Protein AF-Q1AXH2-F1 (afdb_monomer)

Secondary structure (DSSP, 8-state):
--HHHHHHHHHHTHHHHHTT-S-HHHHHHHHHHHHH-HHHHHHHHHHHHHHHHHHHHH-----GGGTS-------GGGG-HHHHHHHHHHHHHHHHHHHHHT-------EEEEEEE-TT-TT-EEEEEEEEETTEEEEEEEEESPPPP-TTEEEEEEEEETTEEEEEEEE---TTS-EEEEEEE-GGGGG--EEEEEEEESSS-SSPPS-EEEEEE-EE-

Organism: Rubrobacter xylanophilus (strain DSM 9941 / JCM 11954 / NBRC 16129 / PRD-1) (NCBI:txid266117)

Nearest PDB structures (foldseek):
  6flh-assembly1_A  TM=7.591E-01  e=6.867E-05  Homo sapiens
  7ypp-assembly3_F-2  TM=7.131E-01  e=1.498E-03  Ramazzottius varieornatus
  7ypp-assembly3_E  TM=6.954E-01  e=1.416E-03  Ramazzottius varieornatus
  7ypp-assembly2_C  TM=7.432E-01  e=8.049E-03  Ramazzottius varieornatus
  2huh-assembly1_A-2  TM=3.573E-01  e=6.402E-02  Bacteroides thetaiotaomicron

Sequence (220 aa):
MTGGEAHDRARERLGPYLLGQLEPGERAEVEEHLRECPACREELRELGVAHAALRAAAALRPPETVRERLPRGRSALFGRPALAAALLAVLVVAGALYAALHRPDTAEAMTATLSPTGLAPEARGELRMEEAGGNMRVRLEVSGLPPLGRGEYYELWFVRDGHRISCGGFTVDEAGRASVVMNAPKVAYGYRRVGVTREHSPGDPGPSPERVLHGRLQES

Solvent-accessible surface area (backbone atoms only — not comparable to full-atom values): 12348 Å² total; per-residue (Å²): 132,60,74,63,66,56,49,53,56,37,56,71,42,42,61,42,52,75,72,69,69,53,55,74,68,62,44,51,54,35,55,54,48,50,76,76,33,70,67,58,46,50,52,46,50,55,52,48,52,54,52,50,52,53,50,58,72,64,53,67,76,73,61,75,73,59,76,80,60,71,70,96,60,80,78,76,76,86,76,49,71,69,61,58,51,49,52,50,50,50,50,51,51,52,51,50,49,48,50,64,76,60,47,73,75,78,44,73,39,27,34,22,65,28,43,46,29,91,82,19,72,71,20,39,33,43,34,41,34,30,68,50,97,83,24,28,40,34,40,41,38,39,35,41,39,73,84,72,60,93,52,42,38,34,35,36,32,37,34,46,97,92,44,73,44,78,39,52,72,49,72,59,48,99,74,15,34,39,79,50,80,37,60,35,61,55,75,51,77,78,31,43,32,38,39,29,22,53,42,54,59,94,59,75,94,64,85,49,90,51,50,31,34,37,34,49,54,38,81,108

InterPro domains:
  IPR018764 Anti-sigma K factor RskA, C-terminal [PF10099] (83-209)
  IPR027383 Putative zinc-finger [PF13490] (9-41)
  IPR041916 Anti-sigma factor, zinc-finger domain superfamily [G3DSA:1.10.10.1320] (7-66)
  IPR051474 Anti-sigma-K/W factor [PTHR37461] (99-217)

Mean predicted aligned error: 17.95 Å

pLDDT: mean 86.19, std 14.56, range [46.97, 98.5]

Radius of gyration: 30.03 Å; Cα contacts (8 Å, |Δi|>4): 314; chains: 1; bounding box: 70×46×74 Å

Structure (mmCIF, N/CA/C/O backbone):
data_AF-Q1AXH2-F1
#
_entry.id   AF-Q1AXH2-F1
#
loop_
_atom_site.group_PDB
_atom_site.id
_atom_site.type_symbol
_atom_site.label_atom_id
_atom_site.label_alt_id
_atom_site.label_comp_id
_atom_site.label_asym_id
_atom_site.label_entity_id
_atom_site.label_seq_id
_atom_site.pdbx_PDB_ins_code
_atom_site.Cartn_x
_atom_site.Cartn_y
_atom_site.Cartn_z
_atom_site.occupancy
_atom_site.B_iso_or_equiv
_atom_site.auth_seq_id
_atom_site.auth_comp_id
_atom_site.auth_asym_id
_atom_site.auth_atom_id
_atom_site.pdbx_PDB_model_num
ATOM 1 N N . MET A 1 1 ? -0.494 -29.685 -18.125 1.00 49.12 1 MET A N 1
ATOM 2 C CA . MET A 1 1 ? -0.250 -28.378 -18.770 1.00 49.12 1 MET A CA 1
ATOM 3 C C . MET A 1 1 ? -1.218 -28.276 -19.925 1.00 49.12 1 MET A C 1
ATOM 5 O O . MET A 1 1 ? -1.220 -29.156 -20.777 1.00 49.12 1 MET A O 1
ATOM 9 N N . THR A 1 2 ? -2.134 -27.316 -19.878 1.00 54.88 2 THR A N 1
ATOM 10 C CA . THR A 1 2 ? -3.160 -27.154 -20.915 1.00 54.88 2 THR A CA 1
ATOM 11 C C . THR A 1 2 ? -2.511 -26.701 -22.223 1.00 54.88 2 THR A C 1
ATOM 13 O O . THR A 1 2 ? -1.585 -25.896 -22.186 1.00 54.88 2 THR A O 1
ATOM 16 N N . GLY A 1 3 ? -2.993 -27.184 -23.373 1.00 64.00 3 GLY A N 1
ATOM 17 C CA . GLY A 1 3 ? -2.421 -26.849 -24.687 1.00 64.00 3 GLY A CA 1
ATOM 18 C C . GLY A 1 3 ? -2.333 -25.342 -24.986 1.00 64.00 3 GLY A C 1
ATOM 19 O O . GLY A 1 3 ? -1.451 -24.931 -25.732 1.00 64.00 3 GLY A O 1
ATOM 20 N N . GLY A 1 4 ? -3.177 -24.517 -24.351 1.00 75.94 4 GLY A N 1
ATOM 21 C CA . GLY A 1 4 ? -3.132 -23.052 -24.458 1.00 75.94 4 GLY A CA 1
ATOM 22 C C . GLY A 1 4 ? -1.869 -22.421 -23.859 1.00 75.94 4 GLY A C 1
ATOM 23 O O . GLY A 1 4 ? -1.184 -21.669 -24.536 1.00 75.94 4 GLY A O 1
ATOM 24 N N . GLU A 1 5 ? -1.467 -22.807 -22.645 1.00 80.19 5 GLU A N 1
ATOM 25 C CA . GLU A 1 5 ? -0.270 -22.239 -21.994 1.00 80.19 5 GLU A CA 1
ATOM 26 C C . GLU A 1 5 ? 1.032 -22.587 -22.735 1.00 80.19 5 GLU A C 1
ATOM 28 O O . GLU A 1 5 ? 2.012 -21.846 -22.682 1.00 80.19 5 GLU A O 1
ATOM 33 N N . ALA A 1 6 ? 1.075 -23.751 -23.394 1.00 83.69 6 ALA A N 1
ATOM 34 C CA . ALA A 1 6 ? 2.214 -24.149 -24.217 1.00 83.69 6 ALA A CA 1
ATOM 35 C C . ALA A 1 6 ? 2.278 -23.348 -25.526 1.00 83.69 6 ALA A C 1
ATOM 37 O O . ALA A 1 6 ? 3.368 -22.982 -25.963 1.00 83.69 6 ALA A O 1
ATOM 38 N N . HIS A 1 7 ? 1.119 -23.046 -26.112 1.00 89.25 7 HIS A N 1
ATOM 39 C CA . HIS A 1 7 ? 1.007 -22.194 -27.289 1.00 89.25 7 HIS A CA 1
ATOM 40 C C . HIS A 1 7 ? 1.473 -20.763 -27.007 1.00 89.25 7 HIS A C 1
ATOM 42 O O . HIS A 1 7 ? 2.309 -20.248 -27.746 1.00 89.25 7 HIS A O 1
ATOM 48 N N . ASP A 1 8 ? 1.022 -20.161 -25.905 1.00 91.88 8 ASP A N 1
ATOM 49 C CA . ASP A 1 8 ? 1.378 -18.780 -25.560 1.00 91.88 8 ASP A CA 1
ATOM 50 C C . ASP A 1 8 ? 2.892 -18.625 -25.333 1.00 91.88 8 ASP A C 1
ATOM 52 O O . ASP A 1 8 ? 3.526 -17.748 -25.922 1.00 91.88 8 ASP A O 1
ATOM 56 N N . ARG A 1 9 ? 3.518 -19.556 -24.595 1.00 90.88 9 ARG A N 1
ATOM 57 C CA . ARG A 1 9 ? 4.982 -19.558 -24.401 1.00 90.88 9 ARG A CA 1
ATOM 58 C C . ARG A 1 9 ? 5.762 -19.736 -25.704 1.00 90.88 9 ARG A C 1
ATOM 60 O O . ARG A 1 9 ? 6.815 -19.123 -25.879 1.00 90.88 9 ARG A O 1
ATOM 67 N N . ALA A 1 10 ? 5.287 -20.593 -26.608 1.00 91.38 10 ALA A N 1
ATOM 68 C CA . ALA A 1 10 ? 5.933 -20.789 -27.903 1.00 91.38 10 ALA A CA 1
ATOM 69 C C . ALA A 1 10 ? 5.814 -19.532 -28.778 1.00 91.38 10 ALA A C 1
ATOM 71 O O . ALA A 1 10 ? 6.790 -19.138 -29.419 1.00 91.38 10 ALA A O 1
ATOM 72 N N . ARG A 1 11 ? 4.648 -18.875 -28.751 1.00 94.69 11 ARG A N 1
ATOM 73 C CA . ARG A 1 11 ? 4.372 -17.630 -29.470 1.00 94.69 11 ARG A CA 1
ATOM 74 C C . ARG A 1 11 ? 5.271 -16.481 -29.004 1.00 94.69 11 ARG A C 1
ATOM 76 O O . ARG A 1 11 ? 5.890 -15.818 -29.834 1.00 94.69 11 ARG A O 1
ATOM 83 N N . GLU A 1 12 ? 5.421 -16.290 -27.695 1.00 95.12 12 GLU A N 1
ATOM 84 C CA . GLU A 1 12 ? 6.297 -15.255 -27.116 1.00 95.12 12 GLU A CA 1
ATOM 85 C C . GLU A 1 12 ? 7.776 -15.438 -27.505 1.00 95.12 12 GLU A C 1
ATOM 87 O O . GLU A 1 12 ? 8.525 -14.468 -27.652 1.00 95.12 12 GLU A O 1
ATOM 92 N N . ARG A 1 13 ? 8.204 -16.686 -27.734 1.00 96.50 13 ARG A N 1
ATOM 93 C CA . ARG A 1 13 ? 9.586 -17.038 -28.091 1.00 96.50 13 ARG A CA 1
ATOM 94 C C . ARG A 1 13 ? 9.891 -16.983 -29.595 1.00 96.50 13 ARG A C 1
ATOM 96 O O . ARG A 1 13 ? 11.054 -17.152 -29.967 1.00 96.50 13 ARG A O 1
ATOM 103 N N . LEU A 1 14 ? 8.917 -16.690 -30.467 1.00 96.44 14 LEU A N 1
ATOM 104 C CA . LEU A 1 14 ? 9.133 -16.617 -31.925 1.00 96.44 14 LEU A CA 1
ATOM 105 C C . LEU A 1 14 ? 10.155 -15.542 -32.333 1.00 96.44 14 LEU A C 1
ATOM 107 O O . LEU A 1 14 ? 10.957 -15.764 -33.242 1.00 96.44 14 LEU A O 1
ATOM 111 N N . GLY A 1 15 ? 10.173 -14.396 -31.646 1.00 94.69 15 GLY A N 1
ATOM 112 C CA . GLY A 1 15 ? 11.140 -13.320 -31.897 1.00 94.69 15 GLY A CA 1
ATOM 113 C C . GLY A 1 15 ? 12.591 -13.735 -31.596 1.00 94.69 15 GLY A C 1
ATOM 114 O O . GLY A 1 15 ? 13.432 -13.706 -32.498 1.00 94.69 15 GLY A O 1
ATOM 115 N N . PRO A 1 16 ? 12.906 -14.169 -30.361 1.00 95.50 16 PRO A N 1
ATOM 116 C CA . PRO A 1 16 ? 14.218 -14.720 -30.017 1.00 95.50 16 PRO A CA 1
ATOM 117 C C . PRO A 1 16 ? 14.625 -15.932 -30.867 1.00 95.50 16 PRO A C 1
ATOM 119 O O . PRO A 1 16 ? 15.799 -16.054 -31.221 1.00 95.50 16 PRO A O 1
ATOM 122 N N . TYR A 1 17 ? 13.671 -16.794 -31.245 1.00 95.00 17 TYR A N 1
ATOM 123 C CA . TYR A 1 17 ? 13.906 -17.914 -32.161 1.00 95.00 17 TYR A CA 1
ATOM 124 C C . TYR A 1 17 ? 14.411 -17.429 -33.527 1.00 95.00 17 TYR A C 1
ATOM 126 O O . TYR A 1 17 ? 15.457 -17.885 -33.994 1.00 95.00 17 TYR A O 1
ATOM 134 N N . LEU A 1 18 ? 13.727 -16.450 -34.133 1.00 94.88 18 LEU A N 1
ATOM 135 C CA . LEU A 1 18 ? 14.107 -15.851 -35.417 1.00 94.88 18 LEU A CA 1
ATOM 136 C C . LEU A 1 18 ? 15.502 -15.204 -35.377 1.00 94.88 18 LEU A C 1
ATOM 138 O O . LEU A 1 18 ? 16.243 -15.262 -36.357 1.00 94.88 18 LEU A O 1
ATOM 142 N N . LEU A 1 19 ? 15.872 -14.607 -34.241 1.00 92.12 19 LEU A N 1
ATOM 143 C CA . LEU A 1 19 ? 17.173 -13.963 -34.020 1.00 92.12 19 LEU A CA 1
ATOM 144 C C . LEU A 1 19 ? 18.289 -14.940 -33.604 1.00 92.12 19 LEU A C 1
ATOM 146 O O . LEU A 1 19 ? 19.438 -14.520 -33.437 1.00 92.12 19 LEU A O 1
ATOM 150 N N . GLY A 1 20 ? 17.970 -16.223 -33.410 1.00 93.12 20 GLY A N 1
ATOM 151 C CA . GLY A 1 20 ? 18.916 -17.239 -32.950 1.00 93.12 20 GLY A CA 1
ATOM 152 C C . GLY A 1 20 ? 19.432 -17.009 -31.524 1.00 93.12 20 GLY A C 1
ATOM 153 O O . GLY A 1 20 ? 20.587 -17.318 -31.256 1.00 93.12 20 GLY A O 1
ATOM 154 N N . GLN A 1 21 ? 18.608 -16.438 -30.638 1.00 94.94 21 GLN A N 1
ATOM 155 C CA . GLN A 1 21 ? 18.962 -16.077 -29.253 1.00 94.94 21 GLN A CA 1
ATOM 156 C C . GLN A 1 21 ? 18.393 -17.042 -28.196 1.00 94.94 21 GLN A C 1
ATOM 158 O O . GLN A 1 21 ? 18.409 -16.720 -27.013 1.00 94.94 21 GLN A O 1
ATOM 163 N N . LEU A 1 22 ? 17.848 -18.191 -28.608 1.00 93.69 22 LEU A N 1
ATOM 164 C CA . LEU A 1 22 ? 17.313 -19.197 -27.685 1.00 93.69 22 LEU A CA 1
ATOM 165 C C . LEU A 1 22 ? 18.359 -20.246 -27.315 1.00 93.69 22 LEU A C 1
ATOM 167 O O . LEU A 1 22 ? 19.127 -20.694 -28.172 1.00 93.69 22 LEU A O 1
ATOM 171 N N . GLU A 1 23 ? 18.308 -20.700 -26.063 1.00 93.38 23 GLU A N 1
ATOM 172 C CA . GLU A 1 23 ? 19.066 -21.863 -25.609 1.00 93.38 23 GLU A CA 1
ATOM 173 C C . GLU A 1 23 ? 18.562 -23.150 -26.300 1.00 93.38 23 GLU A C 1
ATOM 175 O O . GLU A 1 23 ? 17.395 -23.225 -26.704 1.00 93.38 23 GLU A O 1
ATOM 180 N N . PRO A 1 24 ? 19.394 -24.204 -26.435 1.00 93.00 24 PRO A N 1
ATOM 181 C CA . PRO A 1 24 ? 19.038 -25.407 -27.196 1.00 93.00 24 PRO A CA 1
ATOM 182 C C . PRO A 1 24 ? 17.725 -26.080 -26.765 1.00 93.00 24 PRO A C 1
ATOM 184 O O . PRO A 1 24 ? 16.985 -26.569 -27.617 1.00 93.00 24 PRO A O 1
ATOM 187 N N . GLY A 1 25 ? 17.421 -26.084 -25.461 1.00 90.88 25 GLY A N 1
ATOM 188 C CA . GLY A 1 25 ? 16.176 -26.650 -24.927 1.00 90.88 25 GLY A CA 1
ATOM 189 C C . GLY A 1 25 ? 14.940 -25.843 -25.326 1.00 90.88 25 GLY A C 1
ATOM 190 O O . GLY A 1 25 ? 13.978 -26.395 -25.850 1.00 90.88 25 GLY A O 1
ATOM 191 N N . GLU A 1 26 ? 14.996 -24.520 -25.178 1.00 91.62 26 GLU A N 1
ATOM 192 C CA . GLU A 1 26 ? 13.890 -23.621 -25.536 1.00 91.62 26 GLU A CA 1
ATOM 193 C C . GLU A 1 26 ? 13.638 -23.603 -27.044 1.00 91.62 26 GLU A C 1
ATOM 195 O O . GLU A 1 26 ? 12.498 -23.527 -27.503 1.00 91.62 26 GLU A O 1
ATOM 200 N N . ARG A 1 27 ? 14.713 -23.708 -27.831 1.00 94.56 27 ARG A N 1
ATOM 201 C CA . ARG A 1 27 ? 14.630 -23.834 -29.283 1.00 94.56 27 ARG A CA 1
ATOM 202 C C . ARG A 1 27 ? 13.886 -25.105 -29.694 1.00 94.56 27 ARG A C 1
ATOM 204 O O . ARG A 1 27 ? 13.040 -25.036 -30.582 1.00 94.56 27 ARG A O 1
ATOM 211 N N . ALA A 1 28 ? 14.186 -26.239 -29.060 1.00 93.44 28 ALA A N 1
ATOM 212 C CA . ALA A 1 28 ? 13.528 -27.509 -29.356 1.00 93.44 28 ALA A CA 1
ATOM 213 C C . ALA A 1 28 ? 12.021 -27.459 -29.048 1.00 93.44 28 ALA A C 1
ATOM 215 O O . ALA A 1 28 ? 11.227 -27.937 -29.856 1.00 93.44 28 ALA A O 1
ATOM 216 N N . GLU A 1 29 ? 11.629 -26.816 -27.943 1.00 92.38 29 GLU A N 1
ATOM 217 C CA . GLU A 1 29 ? 10.219 -26.604 -27.575 1.00 92.38 29 GLU A CA 1
ATOM 218 C C . GLU A 1 29 ? 9.463 -25.776 -28.629 1.00 92.38 29 GLU A C 1
ATOM 220 O O . GLU A 1 29 ? 8.349 -26.123 -29.028 1.00 92.38 29 GLU A O 1
ATOM 225 N N . VAL A 1 30 ? 10.072 -24.693 -29.127 1.00 95.12 30 VAL A N 1
ATOM 226 C CA . VAL A 1 30 ? 9.479 -23.865 -30.191 1.00 95.12 30 VAL A CA 1
ATOM 227 C C . VAL A 1 30 ? 9.387 -24.644 -31.505 1.00 95.12 30 VAL A C 1
ATOM 229 O O . VAL A 1 30 ? 8.356 -24.605 -32.171 1.00 95.12 30 VAL A O 1
ATOM 232 N N . GLU A 1 31 ? 10.431 -25.385 -31.881 1.00 96.25 31 GLU A N 1
ATOM 233 C CA . GLU A 1 31 ? 10.439 -26.196 -33.106 1.00 96.25 31 GLU A CA 1
ATOM 234 C C . GLU A 1 31 ? 9.395 -27.314 -33.076 1.00 96.25 31 GLU A C 1
ATOM 236 O O . GLU A 1 31 ? 8.768 -27.590 -34.098 1.00 96.25 31 GLU A O 1
ATOM 241 N N . GLU A 1 32 ? 9.186 -27.944 -31.921 1.00 94.19 32 GLU A N 1
ATOM 242 C CA . GLU A 1 32 ? 8.118 -28.918 -31.721 1.00 94.19 32 GLU A CA 1
ATOM 243 C C . GLU A 1 32 ? 6.740 -28.282 -31.906 1.00 94.19 32 GLU A C 1
ATOM 245 O O . GLU A 1 32 ? 5.957 -28.753 -32.734 1.00 94.19 32 GLU A O 1
ATOM 250 N N . HIS A 1 33 ? 6.488 -27.144 -31.256 1.00 95.62 33 HIS A N 1
ATOM 251 C CA . HIS A 1 33 ? 5.229 -26.422 -31.412 1.00 95.62 33 HIS A CA 1
ATOM 252 C C . HIS A 1 33 ? 4.974 -25.975 -32.861 1.00 95.62 33 HIS A C 1
ATOM 254 O O . HIS A 1 33 ? 3.857 -26.083 -33.371 1.00 95.62 33 HIS A O 1
ATOM 260 N N . LEU A 1 34 ? 6.010 -25.509 -33.564 1.00 96.00 34 LEU A N 1
ATOM 261 C CA . LEU A 1 34 ? 5.912 -25.073 -34.958 1.00 96.00 34 LEU A CA 1
ATOM 262 C C . LEU A 1 34 ? 5.570 -26.212 -35.924 1.00 96.00 34 LEU A C 1
ATOM 264 O O . LEU A 1 34 ? 5.043 -25.929 -37.001 1.00 96.00 34 LEU A O 1
ATOM 268 N N . ARG A 1 35 ? 5.810 -27.485 -35.580 1.00 95.94 35 ARG A N 1
ATOM 269 C CA . ARG A 1 35 ? 5.323 -28.620 -36.391 1.00 95.94 35 ARG A CA 1
ATOM 270 C C . ARG A 1 35 ? 3.804 -28.746 -36.305 1.00 95.94 35 ARG A C 1
ATOM 272 O O . ARG A 1 35 ? 3.153 -29.030 -37.310 1.00 95.94 35 ARG A O 1
ATOM 279 N N . GLU A 1 36 ? 3.232 -28.443 -35.148 1.00 92.19 36 GLU A N 1
ATOM 280 C CA . GLU A 1 36 ? 1.824 -28.701 -34.843 1.00 92.19 36 GLU A CA 1
ATOM 281 C C . GLU A 1 36 ? 0.919 -27.475 -35.047 1.00 92.19 36 GLU A C 1
ATOM 283 O O . GLU A 1 36 ? -0.246 -27.633 -35.409 1.00 92.19 36 GLU A O 1
ATOM 288 N N . CYS A 1 37 ? 1.437 -26.248 -34.907 1.00 96.12 37 CYS A N 1
ATOM 289 C CA . CYS A 1 37 ? 0.625 -25.029 -34.952 1.00 96.12 37 CYS A CA 1
ATOM 290 C C . CYS A 1 37 ? 0.807 -24.199 -36.245 1.00 96.12 37 CYS A C 1
ATOM 292 O O . CYS A 1 37 ? 1.825 -23.520 -36.407 1.00 96.12 37 CYS A O 1
ATOM 294 N N . PRO A 1 38 ? -0.186 -24.165 -37.161 1.00 94.06 38 PRO A N 1
ATOM 295 C CA . PRO A 1 38 ? -0.128 -23.323 -38.360 1.00 94.06 38 PRO A CA 1
ATOM 296 C C . PRO A 1 38 ? -0.159 -21.818 -38.066 1.00 94.06 38 PRO A C 1
ATOM 298 O O . PRO A 1 38 ? 0.466 -21.061 -38.802 1.00 94.06 38 PRO A O 1
ATOM 301 N N . ALA A 1 39 ? -0.834 -21.383 -36.998 1.00 92.06 39 ALA A N 1
ATOM 302 C CA . ALA A 1 39 ? -0.933 -19.965 -36.648 1.00 92.06 39 ALA A CA 1
ATOM 303 C C . ALA A 1 39 ? 0.435 -19.376 -36.260 1.00 92.06 39 ALA A C 1
ATOM 305 O O . ALA A 1 39 ? 0.839 -18.352 -36.804 1.00 92.06 39 ALA A O 1
ATOM 306 N N . CYS A 1 40 ? 1.197 -20.069 -35.406 1.00 95.75 40 CYS A N 1
ATOM 307 C CA . CYS A 1 40 ? 2.549 -19.636 -35.039 1.00 95.75 40 CYS A CA 1
ATOM 308 C C . CYS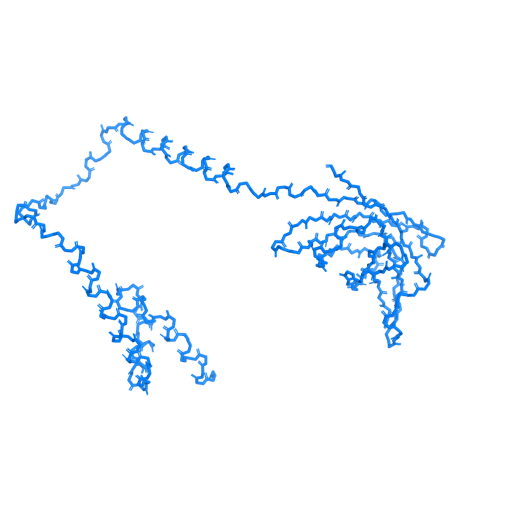 A 1 40 ? 3.536 -19.701 -36.212 1.00 95.75 40 CYS A C 1
ATOM 310 O O . CYS A 1 40 ? 4.466 -18.899 -36.266 1.00 95.75 40 CYS A O 1
ATOM 312 N N . ARG A 1 41 ? 3.346 -20.621 -37.173 1.00 96.50 41 ARG A N 1
ATOM 313 C CA . ARG A 1 41 ? 4.148 -20.632 -38.410 1.00 96.50 41 ARG A CA 1
ATOM 314 C C . ARG A 1 41 ? 3.912 -19.382 -39.253 1.00 96.50 41 ARG A C 1
ATOM 316 O O . ARG A 1 41 ? 4.872 -18.839 -39.795 1.00 96.50 41 ARG A O 1
ATOM 323 N N . GLU A 1 42 ? 2.663 -18.940 -39.362 1.00 96.00 42 GLU A N 1
ATOM 324 C CA . GLU A 1 42 ? 2.323 -17.735 -40.119 1.00 96.00 42 GLU A CA 1
ATOM 325 C C . GLU A 1 42 ? 2.868 -16.476 -39.441 1.00 96.00 42 GLU A C 1
ATOM 327 O O . GLU A 1 42 ? 3.528 -15.664 -40.082 1.00 96.00 42 GLU A O 1
ATOM 332 N N . GLU A 1 43 ? 2.720 -16.369 -38.123 1.00 95.00 43 GLU A N 1
ATOM 333 C CA . GLU A 1 43 ? 3.285 -15.260 -37.349 1.00 95.00 43 GLU A CA 1
ATOM 334 C C . GLU A 1 43 ? 4.818 -15.201 -37.443 1.00 95.00 43 GLU A C 1
ATOM 336 O O . GLU A 1 43 ? 5.400 -14.134 -37.643 1.00 95.00 43 GLU A O 1
ATOM 341 N N . LEU A 1 44 ? 5.499 -16.353 -37.394 1.00 96.88 44 LEU A N 1
ATOM 342 C CA . LEU A 1 44 ? 6.944 -16.416 -37.615 1.00 96.88 44 LEU A CA 1
ATOM 343 C C . LEU A 1 44 ? 7.330 -15.959 -39.033 1.00 96.88 44 LEU A C 1
ATOM 345 O O . LEU A 1 44 ? 8.364 -15.310 -39.212 1.00 96.88 44 LEU A O 1
ATOM 349 N N . ARG A 1 45 ? 6.507 -16.264 -40.045 1.00 96.06 45 ARG A N 1
ATOM 350 C CA . ARG A 1 45 ? 6.707 -15.809 -41.428 1.00 96.06 45 ARG A CA 1
ATOM 351 C C . ARG A 1 45 ? 6.581 -14.288 -41.530 1.00 96.06 45 ARG A C 1
ATOM 353 O O . ARG A 1 45 ? 7.426 -13.659 -42.168 1.00 96.06 45 ARG A O 1
ATOM 360 N N . GLU A 1 46 ? 5.576 -13.697 -40.889 1.00 92.94 46 GLU A N 1
ATOM 361 C CA . GLU A 1 46 ? 5.371 -12.243 -40.833 1.00 92.94 46 GLU A CA 1
ATOM 362 C C . GLU A 1 46 ? 6.544 -11.529 -40.147 1.00 92.94 46 GLU A C 1
ATOM 364 O O . GLU A 1 46 ? 7.116 -10.586 -40.705 1.00 92.94 46 GLU A O 1
ATOM 369 N N . LEU A 1 47 ? 6.976 -12.037 -38.987 1.00 93.62 47 LEU A N 1
ATOM 370 C CA . LEU A 1 47 ? 8.165 -11.548 -38.284 1.00 93.62 47 LEU A CA 1
ATOM 371 C C . LEU A 1 47 ? 9.425 -11.665 -39.155 1.00 93.62 47 LEU A C 1
ATOM 373 O O . LEU A 1 47 ? 10.241 -10.742 -39.199 1.00 93.62 47 LEU A O 1
ATOM 377 N N . GLY A 1 48 ? 9.565 -12.768 -39.896 1.00 94.31 48 GLY A N 1
ATOM 378 C CA . GLY A 1 48 ? 10.657 -12.998 -40.840 1.00 94.31 48 GLY A CA 1
ATOM 379 C C . GLY A 1 48 ? 10.738 -11.942 -41.945 1.00 94.31 48 GLY A C 1
ATOM 380 O O . GLY A 1 48 ? 11.832 -11.465 -42.254 1.00 94.31 48 GLY A O 1
ATOM 381 N N . VAL A 1 49 ? 9.597 -11.521 -42.504 1.00 93.62 49 VAL A N 1
ATOM 382 C CA . VAL A 1 49 ? 9.535 -10.461 -43.528 1.00 93.62 49 VAL A CA 1
ATOM 383 C C . VAL A 1 49 ? 10.005 -9.122 -42.959 1.00 93.62 49 VAL A C 1
ATOM 385 O O . VAL A 1 49 ? 10.856 -8.464 -43.564 1.00 93.62 49 VAL A O 1
ATOM 388 N N . ALA A 1 50 ? 9.508 -8.737 -41.780 1.00 87.56 50 ALA A N 1
ATOM 389 C CA . ALA A 1 50 ? 9.920 -7.501 -41.116 1.00 87.56 50 ALA A CA 1
ATOM 390 C C . ALA A 1 50 ? 11.421 -7.515 -40.776 1.00 87.56 50 ALA A C 1
ATOM 392 O O . ALA A 1 50 ? 12.139 -6.550 -41.051 1.00 87.56 50 ALA A O 1
ATOM 393 N N . HIS A 1 51 ? 11.926 -8.635 -40.250 1.00 90.00 51 HIS A N 1
ATOM 394 C CA . HIS A 1 51 ? 13.343 -8.804 -39.939 1.00 90.00 51 HIS A CA 1
ATOM 395 C C . HIS A 1 51 ? 14.229 -8.717 -41.191 1.00 90.00 51 HIS A C 1
ATOM 397 O O . HIS A 1 51 ? 15.263 -8.048 -41.169 1.00 90.00 51 HIS A O 1
ATOM 403 N N . ALA A 1 52 ? 13.821 -9.338 -42.302 1.00 88.56 52 ALA A N 1
ATOM 404 C CA . ALA A 1 52 ? 14.545 -9.269 -43.568 1.00 88.56 52 ALA A CA 1
ATOM 405 C C . ALA A 1 52 ? 14.590 -7.840 -44.132 1.00 88.56 52 ALA A C 1
ATOM 407 O O . ALA A 1 52 ? 15.649 -7.397 -44.580 1.00 88.56 52 ALA A O 1
ATOM 408 N N . ALA A 1 53 ? 13.482 -7.096 -44.058 1.00 85.62 53 ALA A N 1
ATOM 409 C CA . ALA A 1 53 ? 13.429 -5.696 -44.474 1.00 85.62 53 ALA A CA 1
ATOM 410 C C . ALA A 1 53 ? 14.369 -4.816 -43.632 1.00 85.62 53 ALA A C 1
ATOM 412 O O . ALA A 1 53 ? 15.146 -4.038 -44.188 1.00 85.62 53 ALA A O 1
ATOM 413 N N . LEU A 1 54 ? 14.374 -4.993 -42.305 1.00 83.50 54 LEU A N 1
ATOM 414 C CA . LEU A 1 54 ? 15.296 -4.292 -41.406 1.00 83.50 54 LEU A CA 1
ATOM 415 C C . LEU A 1 54 ? 16.756 -4.658 -41.686 1.00 83.50 54 LEU A C 1
ATOM 417 O O . LEU A 1 54 ? 17.612 -3.781 -41.725 1.00 83.50 54 LEU A O 1
ATOM 421 N N . ARG A 1 55 ? 17.053 -5.939 -41.933 1.00 84.75 55 ARG A N 1
ATOM 422 C CA . ARG A 1 55 ? 18.394 -6.408 -42.312 1.00 84.75 55 ARG A CA 1
ATOM 423 C C . ARG A 1 55 ? 18.850 -5.825 -43.642 1.00 84.75 55 ARG A C 1
ATOM 425 O O . ARG A 1 55 ? 20.010 -5.451 -43.751 1.00 84.75 55 ARG A O 1
ATOM 432 N N . ALA A 1 56 ? 17.963 -5.734 -44.629 1.00 81.62 56 ALA A N 1
ATOM 433 C CA . ALA A 1 56 ? 18.259 -5.129 -45.923 1.00 81.62 56 ALA A CA 1
ATOM 434 C C . ALA A 1 56 ? 18.499 -3.618 -45.796 1.00 81.62 56 ALA A C 1
ATOM 436 O O . ALA A 1 56 ? 19.455 -3.107 -46.370 1.00 81.62 56 ALA A O 1
ATOM 437 N N . ALA A 1 57 ? 17.695 -2.920 -44.989 1.00 76.50 57 ALA A N 1
ATOM 438 C CA . ALA A 1 57 ? 17.900 -1.505 -44.681 1.00 76.50 57 ALA A CA 1
ATOM 439 C C . ALA A 1 57 ? 19.207 -1.265 -43.900 1.00 76.50 57 ALA A C 1
ATOM 441 O O . ALA A 1 57 ? 19.915 -0.294 -44.154 1.00 76.50 57 ALA A O 1
ATOM 442 N N . ALA A 1 58 ? 19.557 -2.175 -42.986 1.00 74.38 58 ALA A N 1
ATOM 443 C CA . ALA A 1 58 ? 20.797 -2.143 -42.212 1.00 74.38 58 ALA A CA 1
ATOM 444 C C . ALA A 1 58 ? 22.023 -2.653 -42.991 1.00 74.38 58 ALA A C 1
ATOM 446 O O . ALA A 1 58 ? 23.153 -2.483 -42.529 1.00 74.38 58 ALA A O 1
ATOM 447 N N . ALA A 1 59 ? 21.834 -3.268 -44.163 1.00 64.12 59 ALA A N 1
ATOM 448 C CA . ALA A 1 59 ? 22.907 -3.739 -45.028 1.00 64.12 59 ALA A CA 1
ATOM 449 C C . ALA A 1 59 ? 23.558 -2.565 -45.777 1.00 64.12 59 ALA A C 1
ATOM 451 O O . ALA A 1 59 ? 23.556 -2.494 -47.006 1.00 64.12 59 ALA A O 1
ATOM 452 N N . LEU A 1 60 ? 24.201 -1.667 -45.029 1.00 57.44 60 LEU A N 1
ATOM 453 C CA . LEU A 1 60 ? 25.366 -0.956 -45.538 1.00 57.44 60 LEU A CA 1
ATOM 454 C C . LEU A 1 60 ? 26.363 -2.040 -45.938 1.00 57.44 60 LEU A C 1
ATOM 456 O O . LEU A 1 60 ? 26.894 -2.733 -45.072 1.00 57.44 60 LEU A O 1
ATOM 460 N N . ARG A 1 61 ? 26.549 -2.251 -47.244 1.00 52.09 61 ARG A N 1
ATOM 461 C CA . ARG A 1 61 ? 27.522 -3.212 -47.772 1.00 52.09 61 ARG A CA 1
ATOM 462 C C . ARG A 1 61 ? 28.869 -2.872 -47.111 1.00 52.09 61 ARG A C 1
ATOM 464 O O . ARG A 1 61 ? 29.392 -1.791 -47.395 1.00 52.09 61 ARG A O 1
ATOM 471 N N . PRO A 1 62 ? 29.402 -3.696 -46.186 1.00 57.12 62 PRO A N 1
ATOM 472 C CA . PRO A 1 62 ? 30.693 -3.392 -45.598 1.00 57.12 62 PRO A CA 1
ATOM 473 C C . PRO A 1 62 ? 31.695 -3.414 -46.756 1.00 57.12 62 PRO A C 1
ATOM 475 O O . PRO A 1 62 ? 31.667 -4.367 -47.539 1.00 57.12 62 PRO A O 1
ATOM 478 N N . PRO A 1 63 ? 32.512 -2.364 -46.939 1.00 55.28 63 PRO A N 1
ATOM 479 C CA . PRO A 1 63 ? 33.462 -2.337 -48.038 1.00 55.28 63 PRO A CA 1
ATOM 480 C C . PRO A 1 63 ? 34.351 -3.584 -47.962 1.00 55.28 63 PRO A C 1
ATOM 482 O O . PRO A 1 63 ? 34.703 -4.027 -46.869 1.00 55.28 63 PRO A O 1
ATOM 485 N N . GLU A 1 64 ? 34.701 -4.167 -49.113 1.00 54.16 64 GLU A N 1
ATOM 486 C CA . GLU A 1 64 ? 35.461 -5.432 -49.226 1.00 54.16 64 GLU A CA 1
ATOM 487 C C . GLU A 1 64 ? 36.768 -5.414 -48.396 1.00 54.16 64 GLU A C 1
ATOM 489 O O . GLU A 1 64 ? 37.240 -6.441 -47.909 1.00 54.16 64 GLU A O 1
ATOM 494 N N . THR A 1 65 ? 37.285 -4.215 -48.108 1.00 54.28 65 THR A N 1
ATOM 495 C CA . THR A 1 65 ? 38.430 -3.934 -47.230 1.00 54.28 65 THR A CA 1
ATOM 496 C C . THR A 1 65 ? 38.238 -4.334 -45.759 1.00 54.28 65 THR A C 1
ATOM 498 O O . THR A 1 65 ? 39.215 -4.398 -45.012 1.00 54.28 65 THR A O 1
ATOM 501 N N . VAL A 1 66 ? 37.005 -4.613 -45.323 1.00 59.12 66 VAL A N 1
ATOM 502 C CA . VAL A 1 66 ? 36.672 -5.050 -43.956 1.00 59.12 66 VAL A CA 1
ATOM 503 C C . VAL A 1 66 ? 36.847 -6.564 -43.789 1.00 59.12 66 VAL A C 1
ATOM 505 O O . VAL A 1 66 ? 37.174 -7.017 -42.693 1.00 59.12 66 VAL A O 1
ATOM 508 N N . ARG A 1 67 ? 36.709 -7.364 -44.859 1.00 54.59 67 ARG A N 1
ATOM 509 C CA . ARG A 1 67 ? 36.922 -8.826 -44.797 1.00 54.59 67 ARG A CA 1
ATOM 510 C C . ARG A 1 67 ? 38.402 -9.207 -44.756 1.00 54.59 67 ARG A C 1
ATOM 512 O O . ARG A 1 67 ? 38.752 -10.186 -44.107 1.00 54.59 67 ARG A O 1
ATOM 519 N N . GLU A 1 68 ? 39.271 -8.409 -45.372 1.00 51.41 68 GLU A N 1
ATOM 520 C CA . GLU A 1 68 ? 40.720 -8.665 -45.402 1.00 51.41 68 GLU A CA 1
ATOM 521 C C . GLU A 1 68 ? 41.471 -8.148 -44.163 1.00 51.41 68 GLU A C 1
ATOM 523 O O . GLU A 1 68 ? 42.663 -8.404 -43.999 1.00 51.41 68 GLU A O 1
ATOM 528 N N . ARG A 1 69 ? 40.791 -7.441 -43.253 1.00 54.19 69 ARG A N 1
ATOM 529 C CA . ARG A 1 69 ? 41.399 -6.837 -42.058 1.00 54.19 69 ARG A CA 1
ATOM 530 C C . ARG A 1 69 ? 40.702 -7.248 -40.772 1.00 54.19 69 ARG A C 1
ATOM 532 O O . ARG A 1 69 ? 40.416 -6.401 -39.930 1.00 54.19 69 ARG A O 1
ATOM 539 N N . LEU A 1 70 ? 40.495 -8.547 -40.574 1.00 54.31 70 LEU A N 1
ATOM 540 C CA . LEU A 1 70 ? 40.321 -9.061 -39.220 1.00 54.31 70 LEU A CA 1
ATOM 541 C C . LEU A 1 70 ? 41.702 -9.431 -38.659 1.00 54.31 70 LEU A C 1
ATOM 543 O O . LEU A 1 70 ? 42.158 -10.563 -38.852 1.00 54.31 70 LEU A O 1
ATOM 547 N N . PRO A 1 71 ? 42.421 -8.520 -37.973 1.00 50.53 71 PRO A N 1
ATOM 548 C CA . PRO A 1 71 ? 43.524 -8.970 -37.152 1.00 50.53 71 PRO A CA 1
ATOM 549 C C . PRO A 1 71 ? 42.940 -9.924 -36.106 1.00 50.53 71 PRO A C 1
ATOM 551 O O . PRO A 1 71 ? 42.028 -9.564 -35.359 1.00 50.53 71 PRO A O 1
ATOM 554 N N . ARG A 1 72 ? 43.507 -11.132 -35.995 1.00 54.25 72 ARG A N 1
ATOM 555 C CA . ARG A 1 72 ? 43.518 -11.868 -34.721 1.00 54.25 72 ARG A CA 1
ATOM 556 C C . ARG A 1 72 ? 44.376 -11.054 -33.747 1.00 54.25 72 ARG A C 1
ATOM 558 O O . ARG A 1 72 ? 45.527 -11.376 -33.481 1.00 54.25 72 ARG A O 1
ATOM 565 N N . GLY A 1 73 ? 43.848 -9.913 -33.324 1.00 49.44 73 GLY A N 1
ATOM 566 C CA . GLY A 1 73 ? 44.545 -8.898 -32.557 1.00 49.44 73 GLY A CA 1
ATOM 567 C C . GLY A 1 73 ? 44.009 -8.898 -31.143 1.00 49.44 73 GLY A C 1
ATOM 568 O O . GLY A 1 73 ? 42.904 -8.425 -30.894 1.00 49.44 73 GLY A O 1
ATOM 569 N N . ARG A 1 74 ? 44.808 -9.434 -30.221 1.00 55.91 74 ARG A N 1
ATOM 570 C CA . ARG A 1 74 ? 44.639 -9.260 -28.775 1.00 55.91 74 ARG A CA 1
ATOM 571 C C . ARG A 1 74 ? 44.381 -7.773 -28.510 1.00 55.91 74 ARG A C 1
ATOM 573 O O . ARG A 1 74 ? 45.124 -6.925 -28.999 1.00 55.91 74 ARG A O 1
ATOM 580 N N . SER A 1 75 ? 43.306 -7.466 -27.792 1.00 46.97 75 SER A N 1
ATOM 581 C CA . SER A 1 75 ? 42.811 -6.106 -27.580 1.00 46.97 75 SER A CA 1
ATOM 582 C C . SER A 1 75 ? 43.879 -5.195 -26.963 1.00 46.97 75 SER A C 1
ATOM 584 O O . SER A 1 75 ? 44.112 -5.224 -25.756 1.00 46.97 75 SER A O 1
ATOM 586 N N . ALA A 1 76 ? 44.470 -4.319 -27.774 1.00 56.09 76 ALA A N 1
ATOM 587 C CA . ALA A 1 76 ? 45.302 -3.206 -27.317 1.00 56.09 76 ALA A CA 1
ATOM 588 C C . ALA A 1 76 ? 44.463 -1.993 -26.850 1.00 56.09 76 ALA A C 1
ATOM 590 O O . ALA A 1 76 ? 44.923 -0.855 -26.890 1.00 56.09 76 ALA A O 1
ATOM 591 N N . LEU A 1 77 ? 43.222 -2.213 -26.397 1.00 52.38 77 LEU A N 1
ATOM 592 C CA . LEU A 1 77 ? 42.384 -1.165 -25.799 1.00 52.38 77 LEU A CA 1
ATOM 593 C C . LEU A 1 77 ? 42.779 -0.846 -24.344 1.00 52.38 77 LEU A C 1
ATOM 595 O O . LEU A 1 77 ? 42.363 0.175 -23.809 1.00 52.38 77 LEU A O 1
ATOM 599 N N . PHE A 1 78 ? 43.658 -1.645 -23.732 1.00 51.38 78 PHE A N 1
ATOM 600 C CA . PHE A 1 78 ? 44.158 -1.432 -22.367 1.00 51.38 78 PHE A CA 1
ATOM 601 C C . PHE A 1 78 ? 45.341 -0.444 -22.260 1.00 51.38 78 PHE A C 1
ATOM 603 O O . PHE A 1 78 ? 45.967 -0.355 -21.210 1.00 51.38 78 PHE A O 1
ATOM 610 N N . GLY A 1 79 ? 45.673 0.299 -23.325 1.00 55.09 79 GLY A N 1
ATOM 611 C CA . GLY A 1 79 ? 46.869 1.159 -23.366 1.00 55.09 79 GLY A CA 1
ATOM 612 C C . GLY A 1 79 ? 46.639 2.673 -23.275 1.00 55.09 79 GLY A C 1
ATOM 613 O O . GLY A 1 79 ? 47.610 3.424 -23.270 1.00 55.09 79 GLY A O 1
ATOM 614 N N . ARG A 1 80 ? 45.390 3.165 -23.255 1.00 55.06 80 ARG A N 1
ATOM 615 C CA . ARG A 1 80 ? 45.102 4.616 -23.270 1.00 55.06 80 ARG A CA 1
ATOM 616 C C . ARG A 1 80 ? 44.143 4.988 -22.135 1.00 55.06 80 ARG A C 1
ATOM 618 O O . ARG A 1 80 ? 42.935 5.048 -22.375 1.00 55.06 80 ARG A O 1
ATOM 625 N N . PRO A 1 81 ? 44.648 5.273 -20.916 1.00 56.34 81 PRO A N 1
ATOM 626 C CA . PRO A 1 81 ? 43.800 5.536 -19.748 1.00 56.34 81 PRO A CA 1
ATOM 627 C C . PRO A 1 81 ? 42.849 6.725 -19.960 1.00 56.34 81 PRO A C 1
ATOM 629 O O . PRO A 1 81 ? 41.756 6.743 -19.406 1.00 56.34 81 PRO A O 1
ATOM 632 N N . ALA A 1 82 ? 43.210 7.671 -20.834 1.00 62.44 82 ALA A N 1
ATOM 633 C CA . ALA A 1 82 ? 42.385 8.832 -21.162 1.00 62.44 82 ALA A CA 1
ATOM 634 C C . ALA A 1 82 ? 41.059 8.488 -21.877 1.00 62.44 82 ALA A C 1
ATOM 636 O O . ALA A 1 82 ? 40.047 9.129 -21.612 1.00 62.44 82 ALA A O 1
ATOM 637 N N . LEU A 1 83 ? 41.030 7.472 -22.752 1.00 64.69 83 LEU A N 1
ATOM 638 C CA . LEU A 1 83 ? 39.800 7.085 -23.468 1.00 64.69 83 LEU A CA 1
ATOM 639 C C . LEU A 1 83 ? 38.857 6.265 -22.579 1.00 64.69 83 LEU A C 1
ATOM 641 O O . LEU A 1 83 ? 37.644 6.456 -22.632 1.00 64.69 83 LEU A O 1
ATOM 645 N N . ALA A 1 84 ? 39.415 5.404 -21.723 1.00 66.81 84 ALA A N 1
ATOM 646 C CA . ALA A 1 84 ? 38.643 4.680 -20.715 1.00 66.81 84 ALA A CA 1
ATOM 647 C C . ALA A 1 84 ? 38.021 5.643 -19.690 1.00 66.81 84 ALA A C 1
ATOM 649 O O . ALA A 1 84 ? 36.845 5.509 -19.359 1.00 66.81 84 ALA A O 1
ATOM 650 N N . ALA A 1 85 ? 38.773 6.660 -19.253 1.00 73.25 85 ALA A N 1
ATOM 651 C CA . ALA A 1 85 ? 38.272 7.698 -18.355 1.00 73.25 85 ALA A CA 1
ATOM 652 C C . ALA A 1 85 ? 37.153 8.540 -18.992 1.00 73.25 85 ALA A C 1
ATOM 654 O O . ALA A 1 85 ? 36.158 8.824 -18.331 1.00 73.25 85 ALA A O 1
ATOM 655 N N . ALA A 1 86 ? 37.272 8.896 -20.277 1.00 79.50 86 ALA A N 1
ATOM 656 C CA . ALA A 1 86 ? 36.240 9.651 -20.988 1.00 79.50 86 ALA A CA 1
ATOM 657 C C . ALA A 1 86 ? 34.925 8.862 -21.127 1.00 79.50 86 ALA A C 1
ATOM 659 O O . ALA A 1 86 ? 33.855 9.406 -20.868 1.00 79.50 86 ALA A O 1
ATOM 660 N N . LEU A 1 87 ? 34.993 7.572 -21.478 1.00 83.19 87 LEU A N 1
ATOM 661 C CA . LEU A 1 87 ? 33.807 6.713 -21.564 1.00 83.19 87 LEU A CA 1
ATOM 662 C C . LEU A 1 87 ? 33.140 6.538 -20.193 1.00 83.19 87 LEU A C 1
ATOM 664 O O . LEU A 1 87 ? 31.919 6.629 -20.083 1.00 83.19 87 LEU A O 1
ATOM 668 N N . LEU A 1 88 ? 33.943 6.335 -19.144 1.00 86.19 88 LEU A N 1
ATOM 669 C CA . LEU A 1 88 ? 33.443 6.235 -17.776 1.00 86.19 88 LEU A CA 1
ATOM 670 C C . LEU A 1 88 ? 32.753 7.538 -17.348 1.00 86.19 88 LEU A C 1
ATOM 672 O O . LEU A 1 88 ? 31.662 7.489 -16.794 1.00 86.19 88 LEU A O 1
ATOM 676 N N . ALA A 1 89 ? 33.334 8.698 -17.669 1.00 86.25 89 ALA A N 1
ATOM 677 C CA . ALA A 1 89 ? 32.725 9.995 -17.388 1.00 86.25 89 ALA A CA 1
ATOM 678 C C . ALA A 1 89 ? 31.383 10.168 -18.118 1.00 86.25 89 ALA A C 1
ATOM 680 O O . ALA A 1 89 ? 30.416 10.615 -17.509 1.00 86.25 89 ALA A O 1
ATOM 681 N N . VAL A 1 90 ? 31.285 9.755 -19.387 1.00 92.25 90 VAL A N 1
ATOM 682 C CA . VAL A 1 90 ? 30.020 9.774 -20.142 1.00 92.25 90 VAL A CA 1
ATOM 683 C C . VAL A 1 90 ? 28.976 8.859 -19.503 1.00 92.25 90 VAL A C 1
ATOM 685 O O . VAL A 1 90 ? 27.836 9.279 -19.348 1.00 92.25 90 VAL A O 1
ATOM 688 N N . LEU A 1 91 ? 29.345 7.644 -19.088 1.00 93.88 91 LEU A N 1
ATOM 689 C CA . LEU A 1 91 ? 28.424 6.723 -18.411 1.00 93.88 91 LEU A CA 1
ATOM 690 C C . LEU A 1 91 ? 27.968 7.258 -17.051 1.00 93.88 91 LEU A C 1
ATOM 692 O O . LEU A 1 91 ? 26.795 7.132 -16.713 1.00 93.88 91 LEU A O 1
ATOM 696 N N . VAL A 1 92 ? 28.864 7.895 -16.294 1.00 94.75 92 VAL A N 1
ATOM 697 C CA . VAL A 1 92 ? 28.531 8.550 -15.022 1.00 94.75 92 VAL A CA 1
ATOM 698 C C . VAL A 1 92 ? 27.567 9.711 -15.257 1.00 94.75 92 VAL A C 1
ATOM 700 O O . VAL A 1 92 ? 26.558 9.805 -14.566 1.00 94.75 92 VAL A O 1
ATOM 703 N N . VAL A 1 93 ? 27.824 10.565 -16.253 1.00 94.75 93 VAL A N 1
ATOM 704 C CA . VAL A 1 93 ? 26.941 11.690 -16.602 1.00 94.75 93 VAL A CA 1
ATOM 705 C C . VAL A 1 93 ? 25.594 11.191 -17.121 1.00 94.75 93 VAL A C 1
ATOM 707 O O . VAL A 1 93 ? 24.563 11.697 -16.695 1.00 94.75 93 VAL A O 1
ATOM 710 N N . ALA A 1 94 ? 25.577 10.181 -17.991 1.00 92.69 94 ALA A N 1
ATOM 711 C CA . ALA A 1 94 ? 24.352 9.581 -18.509 1.00 92.69 94 ALA A CA 1
ATOM 712 C C . ALA A 1 94 ? 23.545 8.901 -17.397 1.00 92.69 94 ALA A C 1
ATOM 714 O O . ALA A 1 94 ? 22.334 9.080 -17.336 1.00 92.69 94 ALA A O 1
ATOM 715 N N . GLY A 1 95 ? 24.204 8.181 -16.486 1.00 90.56 95 GLY A N 1
ATOM 716 C CA . GLY A 1 95 ? 23.575 7.577 -15.313 1.00 90.56 95 GLY A CA 1
ATOM 717 C C . GLY A 1 95 ? 23.024 8.623 -14.344 1.00 90.56 95 GLY A C 1
ATOM 718 O O . GLY A 1 95 ? 21.896 8.489 -13.878 1.00 90.56 95 GLY A O 1
ATOM 719 N N . ALA A 1 96 ? 23.768 9.703 -14.093 1.00 88.88 96 ALA A N 1
ATOM 720 C CA . ALA A 1 96 ? 23.314 10.817 -13.265 1.00 88.88 96 ALA A CA 1
ATOM 721 C C . ALA A 1 96 ? 22.141 11.573 -13.909 1.00 88.88 96 ALA A C 1
ATOM 723 O O . ALA A 1 96 ? 21.179 11.903 -13.220 1.00 88.88 96 ALA A O 1
ATOM 724 N N . LEU A 1 97 ? 22.184 11.807 -15.224 1.00 90.88 97 LEU A N 1
ATOM 725 C CA . LEU A 1 97 ? 21.101 12.432 -15.981 1.00 90.88 97 LEU A CA 1
ATOM 726 C C . LEU A 1 97 ? 19.864 11.532 -16.015 1.00 90.88 97 LEU A C 1
ATOM 728 O O . LEU A 1 97 ? 18.760 12.008 -15.785 1.00 90.88 97 LEU A O 1
ATOM 732 N N . TYR A 1 98 ? 20.044 10.230 -16.238 1.00 87.06 98 TYR A N 1
ATOM 733 C CA . TYR A 1 98 ? 18.968 9.248 -16.175 1.00 87.06 98 TYR A CA 1
ATOM 734 C C . TYR A 1 98 ? 18.317 9.241 -14.792 1.00 87.06 98 TYR A C 1
ATOM 736 O O . TYR A 1 98 ? 17.101 9.365 -14.706 1.00 87.06 98 TYR A O 1
ATOM 744 N N . ALA A 1 99 ? 19.114 9.189 -13.721 1.00 84.62 99 ALA A N 1
ATOM 745 C CA . ALA A 1 99 ? 18.623 9.257 -12.349 1.00 84.62 99 ALA A CA 1
ATOM 746 C C . ALA A 1 99 ? 17.959 10.604 -12.017 1.00 84.62 99 ALA A C 1
ATOM 748 O O . ALA A 1 99 ? 17.047 10.633 -11.201 1.00 84.62 99 ALA A O 1
ATOM 749 N N . ALA A 1 100 ? 18.392 11.710 -12.630 1.00 80.75 100 ALA A N 1
ATOM 750 C CA . ALA A 1 100 ? 17.774 13.024 -12.463 1.00 80.75 100 ALA A CA 1
ATOM 751 C C . ALA A 1 100 ? 16.429 13.138 -13.201 1.00 80.75 100 ALA A C 1
ATOM 753 O O . ALA A 1 100 ? 15.486 13.695 -12.649 1.00 80.75 100 ALA A O 1
ATOM 754 N N . LEU A 1 101 ? 16.338 12.598 -14.421 1.00 81.94 101 LEU A N 1
ATOM 755 C CA . LEU A 1 101 ? 15.123 12.589 -15.247 1.00 81.94 101 LEU A CA 1
ATOM 756 C C . LEU A 1 101 ? 14.095 11.554 -14.777 1.00 81.94 101 LEU A C 1
ATOM 758 O O . LEU A 1 101 ? 12.901 11.766 -14.932 1.00 81.94 101 LEU A O 1
ATOM 762 N N . HIS A 1 102 ? 14.566 10.449 -14.202 1.00 76.69 102 HIS A N 1
ATOM 763 C CA . HIS A 1 102 ? 13.751 9.376 -13.633 1.00 76.69 102 HIS A CA 1
ATOM 764 C C . HIS A 1 102 ? 13.855 9.376 -12.117 1.00 76.69 102 HIS A C 1
ATOM 766 O O . HIS A 1 102 ? 13.812 8.311 -11.491 1.00 76.69 102 HIS A O 1
ATOM 772 N N . ARG A 1 103 ? 14.005 10.558 -11.503 1.00 65.56 103 ARG A N 1
ATOM 773 C CA . ARG A 1 103 ? 13.709 10.635 -10.080 1.00 65.56 103 ARG A CA 1
ATOM 774 C C . ARG A 1 103 ? 12.280 10.131 -9.939 1.00 65.56 103 ARG A C 1
ATOM 776 O O . ARG A 1 103 ? 11.415 10.676 -10.624 1.00 65.56 103 ARG A O 1
ATOM 783 N N . PRO A 1 104 ? 12.030 9.074 -9.142 1.00 58.50 104 PRO A N 1
ATOM 784 C CA . PRO A 1 104 ? 10.659 8.795 -8.772 1.00 58.50 104 PRO A CA 1
ATOM 785 C C . PRO A 1 104 ? 10.139 10.119 -8.235 1.00 58.50 104 PRO A C 1
ATOM 787 O O . PRO A 1 104 ? 10.825 10.731 -7.408 1.00 58.50 104 PRO A O 1
ATOM 790 N N . ASP A 1 105 ? 9.012 10.591 -8.772 1.00 53.44 105 ASP A N 1
ATOM 791 C CA . ASP A 1 105 ? 8.284 11.670 -8.133 1.00 53.44 105 ASP A CA 1
ATOM 792 C C . ASP A 1 105 ? 8.211 11.243 -6.675 1.00 53.44 105 ASP A C 1
ATOM 794 O O . ASP A 1 105 ? 7.593 10.229 -6.333 1.00 53.44 105 ASP A O 1
ATOM 798 N N . THR A 1 106 ? 8.929 11.952 -5.810 1.00 55.06 106 THR A N 1
ATOM 799 C CA . THR A 1 106 ? 8.638 11.920 -4.391 1.00 55.06 106 THR A CA 1
ATOM 800 C C . THR A 1 106 ? 7.309 12.639 -4.302 1.00 55.06 106 THR A C 1
ATOM 802 O O . THR A 1 106 ? 7.264 13.814 -3.952 1.00 55.06 106 THR A O 1
ATOM 805 N N . ALA A 1 107 ? 6.248 11.965 -4.757 1.00 57.09 107 ALA A N 1
ATOM 806 C CA . ALA A 1 107 ? 4.887 12.386 -4.565 1.00 57.09 107 ALA A CA 1
ATOM 807 C C . ALA A 1 107 ? 4.812 12.676 -3.080 1.00 57.09 107 ALA A C 1
ATOM 809 O O . ALA A 1 107 ? 5.146 11.788 -2.287 1.00 57.09 107 ALA A O 1
ATOM 810 N N . GLU A 1 108 ? 4.533 13.938 -2.747 1.00 70.69 108 GLU A N 1
ATOM 811 C CA . GLU A 1 108 ? 4.525 14.434 -1.377 1.00 70.69 108 GLU A CA 1
ATOM 812 C C . GLU A 1 108 ? 3.825 13.398 -0.511 1.00 70.69 108 GLU A C 1
ATOM 814 O O . GLU A 1 108 ? 2.628 13.129 -0.665 1.00 70.69 108 GLU A O 1
ATOM 819 N N . ALA A 1 109 ? 4.621 12.708 0.305 1.00 84.44 109 ALA A N 1
ATOM 820 C CA . ALA A 1 109 ? 4.098 11.623 1.094 1.00 84.44 109 ALA A CA 1
ATOM 821 C C . ALA A 1 109 ? 3.219 12.275 2.149 1.00 84.44 109 ALA A C 1
ATOM 823 O O . ALA A 1 109 ? 3.637 13.181 2.863 1.00 84.44 109 ALA A O 1
ATOM 824 N N . MET A 1 110 ? 1.979 11.834 2.241 1.00 92.62 110 MET A N 1
ATOM 825 C CA . MET A 1 110 ? 1.108 12.294 3.301 1.00 92.62 110 MET A CA 1
ATOM 826 C C . MET A 1 110 ? 1.237 11.337 4.475 1.00 92.62 110 MET A C 1
ATOM 828 O O . MET A 1 110 ? 1.170 10.119 4.300 1.00 92.62 110 MET A O 1
ATOM 832 N N . THR A 1 111 ? 1.413 11.869 5.675 1.00 96.00 111 THR A N 1
ATOM 833 C CA . THR A 1 111 ? 1.546 11.083 6.901 1.00 96.00 111 THR A CA 1
ATOM 834 C C . THR A 1 111 ? 0.436 11.414 7.886 1.00 96.00 111 THR A C 1
ATOM 836 O O . THR A 1 111 ? -0.119 12.513 7.886 1.00 96.00 111 THR A O 1
ATOM 839 N N . ALA A 1 112 ? 0.061 10.444 8.713 1.00 96.81 112 ALA A N 1
ATOM 840 C CA . ALA A 1 112 ? -0.865 10.646 9.816 1.00 96.81 112 ALA A CA 1
ATOM 841 C C . ALA A 1 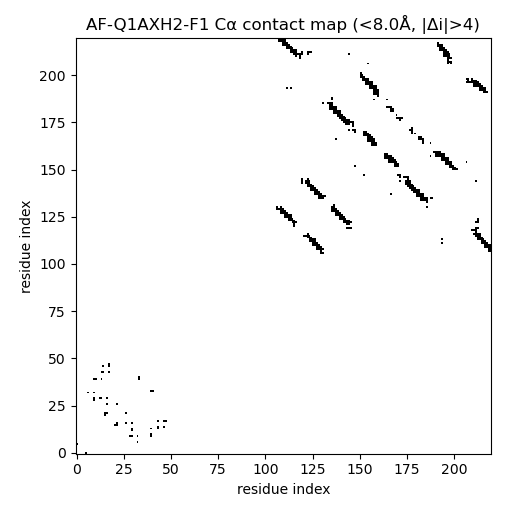112 ? -0.460 9.788 11.012 1.00 96.81 112 ALA A C 1
ATOM 843 O O . ALA A 1 112 ? -0.510 8.561 10.933 1.00 96.81 112 ALA A O 1
ATOM 844 N N . THR A 1 113 ? -0.203 10.441 12.142 1.00 97.88 113 THR A N 1
ATOM 845 C CA . THR A 1 113 ? -0.222 9.781 13.446 1.00 97.88 113 THR A CA 1
ATOM 846 C C . THR A 1 113 ? -1.672 9.543 13.860 1.00 97.88 113 THR A C 1
ATOM 848 O O . THR A 1 113 ? -2.505 10.458 13.855 1.00 97.88 113 THR A O 1
ATOM 851 N N . LEU A 1 114 ? -1.990 8.302 14.212 1.00 98.19 114 LEU A N 1
ATOM 852 C CA . LEU A 1 114 ? -3.315 7.870 14.630 1.00 98.19 114 LEU A CA 1
ATOM 853 C C . LEU A 1 114 ? -3.399 7.824 16.156 1.00 98.19 114 LEU A C 1
ATOM 855 O O . LEU A 1 114 ? -2.630 7.133 16.824 1.00 98.19 114 LEU A O 1
ATOM 859 N N . SER A 1 115 ? -4.363 8.562 16.695 1.00 97.69 115 SER A N 1
ATOM 860 C CA . SER A 1 115 ? -4.650 8.642 18.125 1.00 97.69 115 SER A CA 1
ATOM 861 C C . SER A 1 115 ? -5.714 7.622 18.549 1.00 97.69 115 SER A C 1
ATOM 863 O O . SER A 1 115 ? -6.632 7.344 17.763 1.00 97.69 115 SER A O 1
ATOM 865 N N . PRO A 1 116 ? -5.621 7.092 19.784 1.00 97.94 116 PRO A N 1
ATOM 866 C CA . PRO A 1 116 ? -6.601 6.171 20.346 1.00 97.94 116 PRO A CA 1
ATOM 867 C C . PRO A 1 116 ? -7.955 6.830 20.595 1.00 97.94 116 PRO A C 1
ATOM 869 O O . PRO A 1 116 ? -8.096 8.049 20.686 1.00 97.94 116 PRO A O 1
ATOM 872 N N . THR A 1 117 ? -8.955 5.980 20.785 1.00 97.38 117 THR A N 1
ATOM 873 C CA . THR A 1 117 ? -10.277 6.344 21.307 1.00 97.38 117 THR A CA 1
ATOM 874 C C . THR A 1 117 ? -10.529 5.625 22.633 1.00 97.38 117 THR A C 1
ATOM 876 O O . THR A 1 117 ? -9.749 4.767 23.044 1.00 97.38 117 THR A O 1
ATOM 879 N N . GLY A 1 118 ? -11.661 5.910 23.286 1.00 95.81 118 GLY A N 1
ATOM 880 C CA . GLY A 1 118 ? -12.065 5.191 24.500 1.00 95.81 118 GLY A CA 1
ATOM 881 C C . GLY A 1 118 ? -12.273 3.681 24.309 1.00 95.81 118 GLY A C 1
ATOM 882 O O . GLY A 1 118 ? -12.199 2.944 25.284 1.00 95.81 118 GLY A O 1
ATOM 883 N N . LEU A 1 119 ? -12.489 3.210 23.074 1.00 96.25 119 LEU A N 1
ATOM 884 C CA . LEU A 1 119 ? -12.642 1.781 22.766 1.00 96.25 119 LEU A CA 1
ATOM 885 C C . LEU A 1 119 ? -11.304 1.029 22.717 1.00 96.25 119 LEU A C 1
ATOM 887 O O . LEU A 1 119 ? -11.281 -0.194 22.821 1.00 96.25 119 LEU A O 1
ATOM 891 N N . ALA A 1 120 ? -10.194 1.746 22.533 1.00 97.06 120 ALA A N 1
ATOM 892 C CA . ALA A 1 120 ? -8.858 1.173 22.422 1.00 97.06 120 ALA A CA 1
ATOM 893 C C . ALA A 1 120 ? -7.808 2.179 22.936 1.00 97.06 120 ALA A C 1
ATOM 895 O O . ALA A 1 120 ? -7.076 2.762 22.137 1.00 97.06 120 ALA A O 1
ATOM 896 N N . PRO A 1 121 ? -7.739 2.429 24.257 1.00 97.19 121 PRO A N 1
ATOM 897 C CA . PRO A 1 121 ? -6.923 3.506 24.832 1.00 97.19 121 PRO A CA 1
ATOM 898 C C . PRO A 1 121 ? -5.411 3.302 24.656 1.00 97.19 121 PRO A C 1
ATOM 900 O O . PRO A 1 121 ? -4.652 4.269 24.657 1.00 97.19 121 PRO A O 1
ATOM 903 N N . GLU A 1 122 ? -4.973 2.054 24.492 1.00 96.50 122 GLU A N 1
ATOM 904 C CA . GLU A 1 122 ? -3.566 1.695 24.285 1.00 96.50 122 GLU A CA 1
ATOM 905 C C . GLU A 1 122 ? -3.162 1.685 22.805 1.00 96.50 122 GLU A C 1
ATOM 907 O O . GLU A 1 122 ? -1.972 1.613 22.491 1.00 96.50 122 GLU A O 1
ATOM 912 N N . ALA A 1 123 ? -4.133 1.792 21.893 1.00 97.94 123 ALA A N 1
ATOM 913 C CA . ALA A 1 123 ? -3.878 1.684 20.470 1.00 97.94 123 ALA A CA 1
ATOM 914 C C . ALA A 1 123 ? -3.159 2.915 19.922 1.00 97.94 123 ALA A C 1
ATOM 916 O O . ALA A 1 123 ? -3.436 4.061 20.282 1.00 97.94 123 ALA A O 1
ATOM 917 N N . ARG A 1 124 ? -2.244 2.677 18.988 1.00 97.81 124 ARG A N 1
ATOM 918 C CA . ARG A 1 124 ? -1.519 3.716 18.255 1.00 97.81 124 ARG A CA 1
ATOM 919 C C . ARG A 1 124 ? -1.313 3.266 16.823 1.00 97.81 124 ARG A C 1
ATOM 921 O O . ARG A 1 124 ? -1.289 2.066 16.545 1.00 97.81 124 ARG A O 1
ATOM 928 N N . GLY A 1 125 ? -1.104 4.220 15.928 1.00 97.69 125 GLY A N 1
ATOM 929 C CA . GLY A 1 125 ? -0.688 3.888 14.578 1.00 97.69 125 GLY A CA 1
ATOM 930 C C . GLY A 1 125 ? -0.029 5.033 13.842 1.00 97.69 125 GLY A C 1
ATOM 931 O O . GLY A 1 125 ? -0.199 6.195 14.196 1.00 97.69 125 GLY A O 1
ATOM 932 N N . GLU A 1 126 ? 0.692 4.675 12.798 1.00 98.19 126 GLU A N 1
ATOM 933 C CA . GLU A 1 126 ? 1.288 5.584 11.835 1.00 98.19 126 GLU A CA 1
ATOM 934 C C . GLU A 1 126 ? 0.838 5.159 10.444 1.00 98.19 126 GLU A C 1
ATOM 936 O O . GLU A 1 126 ? 0.834 3.975 10.096 1.00 98.19 126 GLU A O 1
ATOM 941 N N . LEU A 1 127 ? 0.430 6.135 9.644 1.00 97.69 127 LEU A N 1
ATOM 942 C CA . LEU A 1 127 ? 0.012 5.915 8.273 1.00 97.69 127 LEU A CA 1
ATOM 943 C C . LEU A 1 127 ? 0.845 6.788 7.348 1.00 97.69 127 LEU A C 1
ATOM 945 O O . LEU A 1 127 ? 0.996 7.984 7.586 1.00 97.69 127 LEU A O 1
ATOM 949 N N . ARG A 1 128 ? 1.337 6.196 6.260 1.00 96.06 128 ARG A N 1
ATOM 950 C CA . ARG A 1 128 ? 2.004 6.896 5.161 1.00 96.06 128 ARG A CA 1
ATOM 951 C C . ARG A 1 128 ? 1.289 6.592 3.856 1.00 96.06 128 ARG A C 1
ATOM 953 O O . ARG A 1 128 ? 1.039 5.431 3.541 1.00 96.06 128 ARG A O 1
ATOM 960 N N . MET A 1 129 ? 0.992 7.632 3.094 1.00 94.50 129 MET A N 1
ATOM 961 C CA . MET A 1 129 ? 0.318 7.560 1.810 1.00 94.50 129 MET A CA 1
ATOM 962 C C . MET A 1 129 ? 1.161 8.254 0.742 1.00 94.50 129 MET A C 1
ATOM 964 O O . MET A 1 129 ? 1.581 9.389 0.928 1.00 94.50 129 MET A O 1
ATOM 968 N N . GLU A 1 130 ? 1.391 7.585 -0.380 1.00 93.06 130 GLU A N 1
ATOM 969 C CA . GLU A 1 130 ? 2.186 8.102 -1.501 1.00 93.06 130 GLU A CA 1
ATOM 970 C C . GLU A 1 130 ? 1.542 7.700 -2.832 1.00 93.06 130 GLU A C 1
ATOM 972 O O . GLU A 1 130 ? 0.875 6.665 -2.910 1.00 93.06 130 GLU A O 1
ATOM 977 N N . GLU A 1 131 ? 1.714 8.507 -3.881 1.00 91.00 131 GLU A N 1
ATOM 978 C CA . GLU A 1 131 ? 1.274 8.107 -5.220 1.00 91.00 131 GLU A CA 1
ATOM 979 C C . GLU A 1 131 ? 2.210 7.021 -5.765 1.00 91.00 131 GLU A C 1
ATOM 981 O O . GLU A 1 131 ? 3.433 7.141 -5.730 1.00 91.00 131 GLU A O 1
ATOM 986 N N . ALA A 1 132 ? 1.631 5.939 -6.276 1.00 87.19 132 ALA A N 1
ATOM 987 C CA . ALA A 1 132 ? 2.361 4.851 -6.897 1.00 87.19 132 ALA A CA 1
ATOM 988 C C . ALA A 1 132 ? 1.526 4.202 -8.003 1.00 87.19 132 ALA A C 1
ATOM 990 O O . ALA A 1 132 ? 0.447 3.663 -7.755 1.00 87.19 132 ALA A O 1
ATOM 991 N N . GLY A 1 133 ? 2.039 4.226 -9.237 1.00 83.12 133 GLY A N 1
ATOM 992 C CA . GLY A 1 133 ? 1.389 3.564 -10.374 1.00 83.12 133 GLY A CA 1
ATOM 993 C C . GLY A 1 133 ? -0.022 4.087 -10.675 1.00 83.12 133 GLY A C 1
ATOM 994 O O . GLY A 1 133 ? -0.889 3.305 -11.051 1.00 83.12 133 GLY A O 1
ATOM 995 N N . GLY A 1 134 ? -0.272 5.385 -10.460 1.00 85.44 134 GLY A N 1
ATOM 996 C CA . GLY A 1 134 ? -1.569 6.034 -10.702 1.00 85.44 134 GLY A CA 1
ATOM 997 C C . GLY A 1 134 ? -2.614 5.863 -9.590 1.00 85.44 134 GLY A C 1
ATOM 998 O O . GLY A 1 134 ? -3.697 6.435 -9.696 1.00 85.44 134 GLY A O 1
ATOM 999 N N . ASN A 1 135 ? -2.293 5.129 -8.521 1.00 91.62 135 ASN A N 1
ATOM 1000 C CA . ASN A 1 135 ? -3.106 4.989 -7.310 1.00 91.62 135 ASN A CA 1
ATOM 1001 C C . ASN A 1 135 ? -2.337 5.477 -6.078 1.00 91.62 135 ASN A C 1
ATOM 1003 O O . ASN A 1 135 ? -1.166 5.839 -6.164 1.00 91.62 135 ASN A O 1
ATOM 1007 N N . MET A 1 136 ? -2.990 5.470 -4.919 1.00 92.62 136 MET A N 1
ATOM 1008 C CA . MET A 1 136 ? -2.337 5.735 -3.643 1.00 92.62 136 MET A CA 1
ATOM 1009 C C . MET A 1 136 ? -1.899 4.418 -3.007 1.00 92.62 136 MET A C 1
ATOM 1011 O O . MET A 1 136 ? -2.729 3.539 -2.764 1.00 92.62 136 MET A O 1
ATOM 1015 N N . ARG A 1 137 ? -0.614 4.298 -2.680 1.00 94.94 137 ARG A N 1
ATOM 1016 C CA . ARG A 1 137 ? -0.107 3.250 -1.795 1.00 94.94 137 ARG A CA 1
ATOM 1017 C C . ARG A 1 137 ? -0.213 3.736 -0.358 1.00 94.94 137 ARG A C 1
ATOM 1019 O O . ARG A 1 137 ? 0.316 4.793 -0.027 1.00 94.94 137 ARG A O 1
ATOM 1026 N N . VAL A 1 138 ? -0.860 2.948 0.493 1.00 96.44 138 VAL A N 1
ATOM 1027 C CA . VAL A 1 138 ? -1.060 3.259 1.911 1.00 96.44 138 VAL A CA 1
ATOM 1028 C C . VAL A 1 138 ? -0.325 2.222 2.747 1.00 96.44 138 VAL A C 1
ATOM 1030 O O . VAL A 1 138 ? -0.649 1.041 2.693 1.00 96.44 138 VAL A O 1
ATOM 1033 N N . ARG A 1 139 ? 0.670 2.646 3.522 1.00 97.38 139 ARG A N 1
ATOM 1034 C CA . ARG A 1 139 ? 1.326 1.813 4.532 1.00 97.38 139 A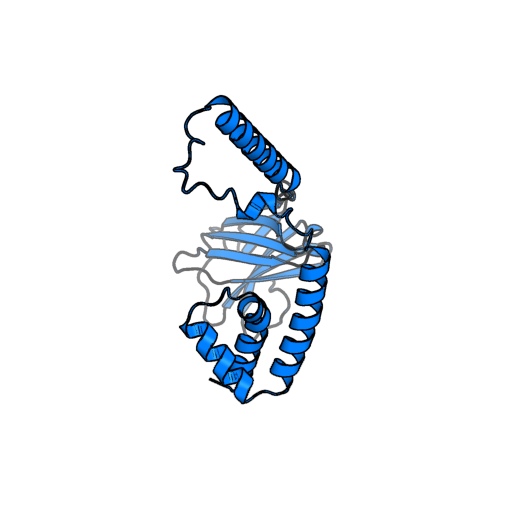RG A CA 1
ATOM 1035 C C . ARG A 1 139 ? 0.768 2.194 5.896 1.00 97.38 139 ARG A C 1
ATOM 1037 O O . ARG A 1 139 ? 0.847 3.361 6.271 1.00 97.38 139 ARG A O 1
ATOM 1044 N N . LEU A 1 140 ? 0.208 1.220 6.602 1.00 98.44 140 LEU A N 1
ATOM 1045 C CA . LEU A 1 140 ? -0.325 1.373 7.950 1.00 98.44 140 LEU A CA 1
ATOM 1046 C C . LEU A 1 140 ? 0.474 0.489 8.904 1.00 98.44 140 LEU A C 1
ATOM 1048 O O . LEU A 1 140 ? 0.595 -0.717 8.686 1.00 98.44 140 LEU A O 1
ATOM 1052 N N . GLU A 1 141 ? 0.969 1.095 9.973 1.00 98.50 141 GLU A N 1
ATOM 1053 C CA . GLU A 1 141 ? 1.581 0.411 11.104 1.00 98.50 141 GLU A CA 1
ATOM 1054 C C . GLU A 1 141 ? 0.760 0.708 12.350 1.00 98.50 141 GLU A C 1
ATOM 1056 O O . GLU A 1 141 ? 0.450 1.861 12.637 1.00 98.50 141 GLU A O 1
ATOM 1061 N N . VAL A 1 142 ? 0.381 -0.331 13.086 1.00 98.50 142 VAL A N 1
ATOM 1062 C CA . VAL A 1 142 ? -0.440 -0.210 14.295 1.00 98.50 142 VAL A CA 1
ATOM 1063 C C . VAL A 1 142 ? 0.102 -1.090 15.406 1.00 98.50 142 VAL A C 1
ATOM 1065 O O . VAL A 1 142 ? 0.720 -2.128 15.159 1.00 98.50 142 VAL A O 1
ATOM 1068 N N . SER A 1 143 ? -0.145 -0.673 16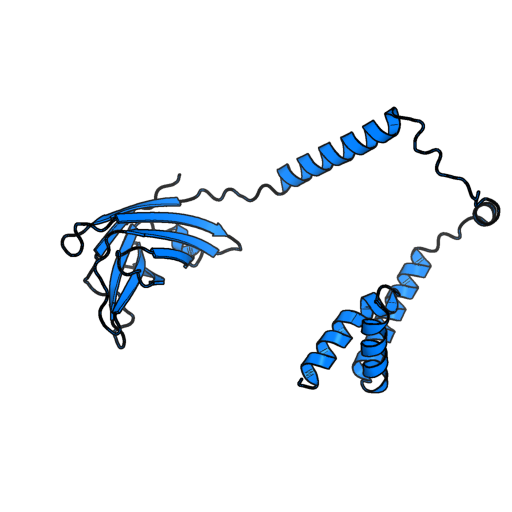.642 1.00 98.19 143 SER A N 1
ATOM 1069 C CA . SER A 1 143 ? 0.152 -1.442 17.850 1.00 98.19 143 SER A CA 1
ATOM 1070 C C . SER A 1 143 ? -0.880 -1.166 18.941 1.00 98.19 143 SER A C 1
ATOM 1072 O O . SER A 1 143 ? -1.562 -0.141 18.901 1.00 98.19 143 SER A O 1
ATOM 1074 N N . GLY A 1 144 ? -1.005 -2.083 19.905 1.00 97.00 144 GLY A N 1
ATOM 1075 C CA . GLY A 1 144 ? -1.916 -1.932 21.045 1.00 97.00 144 GLY A CA 1
ATOM 1076 C C . GLY A 1 144 ? -3.402 -2.018 20.680 1.00 97.00 144 GLY A C 1
ATOM 1077 O O . GLY A 1 144 ? -4.248 -1.565 21.448 1.00 97.00 144 GLY A O 1
ATOM 1078 N N . LEU A 1 145 ? -3.740 -2.555 19.501 1.00 97.88 145 LEU A N 1
ATOM 1079 C CA . LEU A 1 145 ? -5.133 -2.819 19.149 1.00 97.88 145 LEU A CA 1
ATOM 1080 C C . LEU A 1 145 ? -5.649 -4.031 19.938 1.00 97.88 145 LEU A C 1
ATOM 1082 O O . LEU A 1 145 ? -4.930 -5.026 20.044 1.00 97.88 145 LEU A O 1
ATOM 1086 N N . PRO A 1 146 ? -6.879 -3.986 20.482 1.00 97.00 146 PRO A N 1
ATOM 1087 C CA . PRO A 1 146 ? -7.398 -5.124 21.224 1.00 97.00 146 PRO A CA 1
ATOM 1088 C C . PRO A 1 146 ? -7.578 -6.365 20.328 1.00 97.00 146 PRO A C 1
ATOM 1090 O O . PRO A 1 146 ? -7.788 -6.233 19.121 1.00 97.00 146 PRO A O 1
ATOM 1093 N N . PRO A 1 147 ? -7.532 -7.577 20.904 1.00 93.94 147 PRO A N 1
ATOM 1094 C CA . PRO A 1 147 ? -7.685 -8.809 20.139 1.00 93.94 147 PRO A CA 1
ATOM 1095 C C . PRO A 1 147 ? -9.055 -8.876 19.452 1.00 93.94 147 PRO A 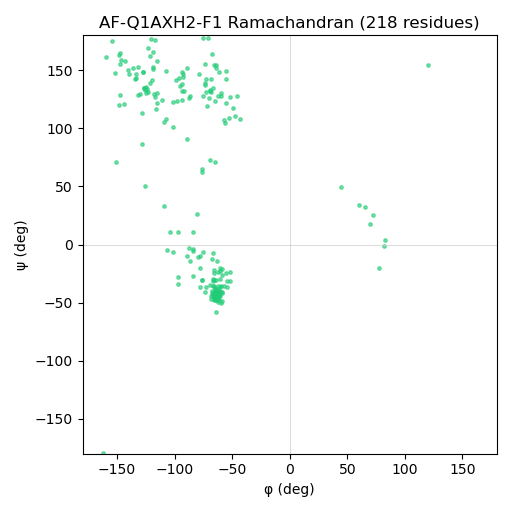C 1
ATOM 1097 O O . PRO A 1 147 ? -10.051 -8.359 19.964 1.00 93.94 147 PRO A O 1
ATOM 1100 N N . LEU A 1 148 ? -9.082 -9.523 18.287 1.00 94.44 148 LEU A N 1
ATOM 1101 C CA . LEU A 1 148 ? -10.277 -9.723 17.471 1.00 94.44 148 LEU A CA 1
ATOM 1102 C C . LEU A 1 148 ? -10.929 -11.073 17.792 1.00 94.44 148 LEU A C 1
ATOM 1104 O O . LEU A 1 148 ? -10.247 -12.091 17.936 1.00 94.44 148 LEU A O 1
ATOM 1108 N N . GLY A 1 149 ? -12.255 -11.083 17.885 1.00 90.75 149 GLY A N 1
ATOM 1109 C CA . GLY A 1 149 ? -13.070 -12.286 17.959 1.00 90.75 149 GLY A CA 1
ATOM 1110 C C . GLY A 1 149 ? -13.207 -13.000 16.611 1.00 90.75 149 GLY A C 1
ATOM 1111 O O . GLY A 1 149 ? -12.716 -12.567 15.567 1.00 90.75 149 GLY A O 1
ATOM 1112 N N . ARG A 1 150 ? -13.911 -14.136 16.614 1.00 89.56 150 ARG A N 1
ATOM 1113 C CA . ARG A 1 150 ? -14.151 -14.915 15.392 1.00 89.56 150 ARG A CA 1
ATOM 1114 C C . ARG A 1 150 ? -15.014 -14.108 14.416 1.00 89.56 150 ARG A C 1
ATOM 1116 O O . ARG A 1 150 ? -16.130 -13.744 14.759 1.00 89.56 150 ARG A O 1
ATOM 1123 N N . GLY A 1 151 ? -14.512 -13.899 13.199 1.00 89.31 151 GLY A N 1
ATOM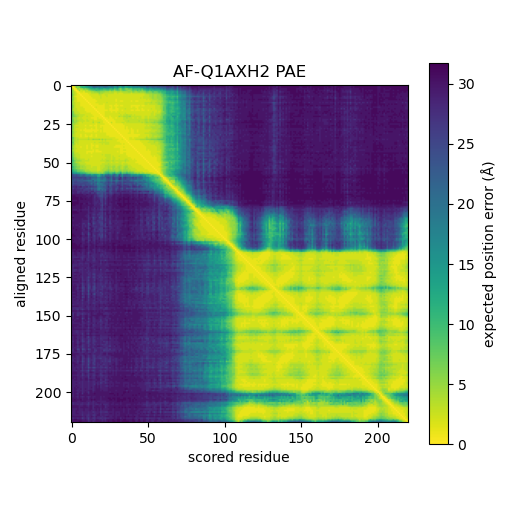 1124 C CA . GLY A 1 151 ? -15.214 -13.137 12.158 1.00 89.31 151 GLY A CA 1
ATOM 1125 C C . GLY A 1 151 ? -15.047 -11.620 12.265 1.00 89.31 151 GLY A C 1
ATOM 1126 O O . GLY A 1 151 ? -15.638 -10.904 11.464 1.00 89.31 151 GLY A O 1
ATOM 1127 N N . GLU A 1 152 ? -14.243 -11.125 13.210 1.00 93.75 152 GLU A N 1
ATOM 1128 C CA . GLU A 1 152 ? -13.936 -9.701 13.337 1.00 93.75 152 GLU A CA 1
ATOM 1129 C C . GLU A 1 152 ? -12.651 -9.328 12.598 1.00 93.75 152 GLU A C 1
ATOM 1131 O O . GLU A 1 152 ? -11.700 -10.109 12.513 1.00 93.75 152 GLU A O 1
ATOM 1136 N N . TYR A 1 153 ? -12.613 -8.103 12.090 1.00 95.81 153 TYR A N 1
ATOM 1137 C CA . TYR A 1 153 ? -11.435 -7.509 11.472 1.00 95.81 153 TYR A CA 1
ATOM 1138 C C . TYR A 1 153 ? -11.412 -6.001 11.722 1.00 95.81 153 TYR A C 1
ATOM 1140 O O . TYR A 1 153 ? -12.402 -5.409 12.145 1.00 95.81 153 TYR A O 1
ATOM 1148 N N . TYR A 1 154 ? -10.267 -5.370 11.494 1.00 97.38 154 TYR A N 1
ATOM 1149 C CA . TYR A 1 154 ? -10.161 -3.917 11.484 1.00 97.38 154 TYR A CA 1
ATOM 1150 C C . TYR A 1 154 ? -10.250 -3.398 10.062 1.00 97.38 154 TYR A C 1
ATOM 1152 O O . TYR A 1 154 ? -9.678 -4.003 9.163 1.00 97.38 154 TYR A O 1
ATOM 1160 N N . GLU A 1 155 ? -10.893 -2.258 9.853 1.00 96.88 155 GLU A N 1
ATOM 1161 C CA . GLU A 1 155 ? -10.966 -1.625 8.539 1.00 96.88 155 GLU A CA 1
ATOM 1162 C C . GLU A 1 155 ? -10.459 -0.190 8.584 1.00 96.88 155 GLU A C 1
ATOM 1164 O O . GLU A 1 155 ? -10.759 0.574 9.505 1.00 96.88 155 GLU A O 1
ATOM 1169 N N . LEU A 1 156 ? -9.649 0.165 7.587 1.00 97.50 156 LEU A N 1
ATOM 1170 C CA . LEU A 1 156 ? -9.112 1.506 7.422 1.00 97.50 156 LEU A CA 1
ATOM 1171 C C . LEU A 1 156 ? -10.014 2.328 6.498 1.00 97.50 156 LEU A C 1
ATOM 1173 O O . LEU A 1 156 ? -10.326 1.912 5.384 1.00 97.50 156 LEU A O 1
ATOM 1177 N N . TRP A 1 157 ? -10.342 3.545 6.928 1.00 96.62 157 TRP A N 1
ATOM 1178 C CA . TRP A 1 157 ? -11.207 4.466 6.202 1.00 96.62 157 TRP A CA 1
ATOM 1179 C C . TRP A 1 157 ? -10.558 5.829 6.005 1.00 96.62 157 TRP A C 1
ATOM 1181 O O . TRP A 1 157 ? -10.086 6.457 6.959 1.00 96.62 157 TRP A O 1
ATOM 1191 N N . PHE A 1 158 ? -10.663 6.354 4.789 1.00 96.62 158 PHE A N 1
ATOM 1192 C CA . PHE A 1 158 ? -10.466 7.775 4.518 1.00 96.62 158 PHE A CA 1
ATOM 1193 C C . PHE A 1 158 ? -11.799 8.514 4.505 1.00 96.62 158 PHE A C 1
ATOM 1195 O O . PHE A 1 158 ? -12.772 8.029 3.938 1.00 96.62 158 PHE A O 1
ATOM 1202 N N . VAL A 1 159 ? -11.861 9.697 5.126 1.00 94.38 159 VAL A N 1
ATOM 1203 C CA . VAL A 1 159 ? -13.121 10.406 5.406 1.00 94.38 159 VAL A CA 1
ATOM 1204 C C . VAL A 1 159 ? -13.082 11.870 4.947 1.00 94.38 159 VAL A C 1
ATOM 1206 O O . VAL A 1 159 ? -12.200 12.637 5.341 1.00 94.38 159 VAL A O 1
ATOM 1209 N N . ARG A 1 160 ? -14.101 12.303 4.194 1.00 93.88 160 ARG A N 1
ATOM 1210 C CA . ARG A 1 160 ? -14.321 13.697 3.758 1.00 93.88 160 ARG A CA 1
ATOM 1211 C C . ARG A 1 160 ? -15.817 13.982 3.655 1.00 93.88 160 ARG A C 1
ATOM 1213 O O . ARG A 1 160 ? -16.528 13.224 3.021 1.00 93.88 160 ARG A O 1
ATOM 1220 N N . ASP A 1 161 ? -16.284 15.058 4.287 1.00 88.81 161 ASP A N 1
ATOM 1221 C CA . ASP A 1 161 ? -17.677 15.541 4.193 1.00 88.81 161 ASP A CA 1
ATOM 1222 C C . ASP A 1 161 ? -18.744 14.437 4.298 1.00 88.81 161 ASP A C 1
ATOM 1224 O O . ASP A 1 161 ? -19.605 14.295 3.437 1.00 88.81 161 ASP A O 1
ATOM 1228 N N . GLY A 1 162 ? -18.626 13.581 5.320 1.00 83.62 162 GLY A N 1
ATOM 1229 C CA . GLY A 1 162 ? -19.522 12.437 5.545 1.00 83.62 162 GLY A CA 1
ATOM 1230 C C . GLY A 1 162 ? -19.267 11.218 4.650 1.00 83.62 162 GLY A C 1
ATOM 1231 O O . GLY A 1 162 ? -19.609 10.107 5.043 1.00 83.62 162 GLY A O 1
ATOM 1232 N N . HIS A 1 163 ? -18.593 11.393 3.514 1.00 90.12 163 HIS A N 1
ATOM 1233 C CA . HIS A 1 163 ? -18.201 10.319 2.608 1.00 90.12 163 HIS A CA 1
ATOM 1234 C C . HIS A 1 163 ? -16.966 9.589 3.121 1.00 90.12 163 HIS A C 1
ATOM 1236 O O . HIS A 1 163 ? -16.071 10.183 3.739 1.00 90.12 163 HIS A O 1
ATOM 1242 N N . ARG A 1 164 ? -16.918 8.287 2.843 1.00 90.50 164 ARG A N 1
ATOM 1243 C CA . ARG A 1 164 ? -15.843 7.403 3.278 1.00 90.50 164 ARG A CA 1
ATOM 1244 C C . ARG A 1 164 ? -15.381 6.511 2.135 1.00 90.50 164 ARG A C 1
ATOM 1246 O O . ARG A 1 164 ? -16.197 6.063 1.338 1.00 90.50 164 ARG A O 1
ATOM 1253 N N . ILE A 1 165 ? -14.079 6.268 2.080 1.00 94.50 165 ILE A N 1
ATOM 1254 C CA . ILE A 1 165 ? -13.442 5.314 1.172 1.00 94.50 165 ILE A CA 1
ATOM 1255 C C . ILE A 1 165 ? -12.825 4.227 2.045 1.00 94.50 165 ILE A C 1
ATOM 1257 O O . ILE A 1 165 ? -12.013 4.550 2.913 1.00 94.50 165 ILE A O 1
ATOM 1261 N N . SER A 1 166 ? -13.226 2.973 1.824 1.00 93.88 166 SER A N 1
ATOM 1262 C CA . SER A 1 166 ? -12.533 1.821 2.403 1.00 93.88 166 SER A CA 1
ATOM 1263 C C . SER A 1 166 ? -11.162 1.682 1.749 1.00 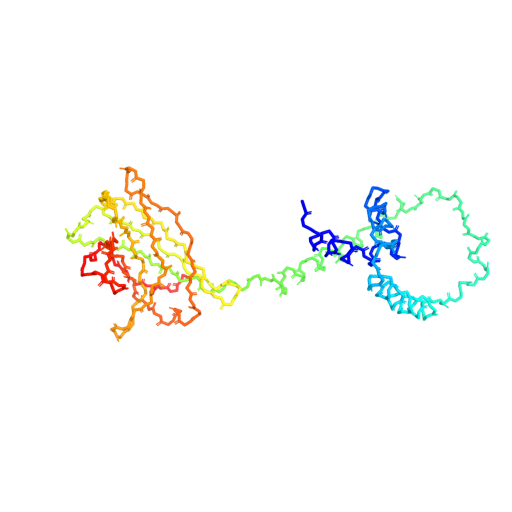93.88 166 SER A C 1
ATOM 1265 O O . SER A 1 166 ? -11.035 1.740 0.523 1.00 93.88 166 SER A O 1
ATOM 1267 N N . CYS A 1 167 ? -10.143 1.512 2.581 1.00 93.56 167 CYS A N 1
ATOM 1268 C CA . CYS A 1 167 ? -8.776 1.239 2.156 1.00 93.56 167 CYS A CA 1
ATOM 1269 C C . CYS A 1 167 ? -8.419 -0.244 2.303 1.00 93.56 167 CYS A C 1
ATOM 1271 O O . CYS A 1 167 ? -7.353 -0.648 1.851 1.00 93.56 167 CYS A O 1
ATOM 1273 N N . GLY A 1 168 ? -9.298 -1.048 2.905 1.00 93.25 168 GLY A N 1
ATOM 1274 C CA . GLY A 1 168 ? -9.095 -2.472 3.134 1.00 93.25 168 GLY A CA 1
ATOM 1275 C C . GLY A 1 168 ? -9.133 -2.870 4.608 1.00 93.25 168 GLY A C 1
ATOM 1276 O O . GLY A 1 168 ? -8.859 -2.076 5.515 1.00 93.25 168 GLY A O 1
ATOM 1277 N N . GLY A 1 169 ? -9.479 -4.141 4.816 1.00 94.88 169 GLY A N 1
ATOM 1278 C CA . GLY A 1 169 ? -9.492 -4.793 6.118 1.00 94.88 169 GLY A CA 1
ATOM 1279 C C . GLY A 1 169 ? -8.150 -5.439 6.471 1.00 94.88 169 GLY A C 1
ATOM 1280 O O . GLY A 1 169 ? -7.397 -5.862 5.593 1.00 94.88 169 GLY A O 1
ATOM 1281 N N . PHE A 1 170 ? -7.852 -5.539 7.763 1.00 97.00 170 PHE A N 1
ATOM 1282 C CA . PHE A 1 170 ? -6.662 -6.195 8.294 1.00 97.00 170 PHE A CA 1
ATOM 1283 C C . PHE A 1 170 ? -6.926 -6.824 9.668 1.00 97.00 170 PHE A C 1
ATOM 1285 O O . PHE A 1 170 ? -7.884 -6.496 10.367 1.00 97.00 170 PHE A O 1
ATOM 1292 N N . THR A 1 171 ? -6.039 -7.730 10.068 1.00 96.94 171 THR A N 1
ATOM 1293 C CA . THR A 1 171 ? -6.015 -8.351 11.398 1.00 96.94 171 THR A CA 1
ATOM 1294 C C . THR A 1 171 ? -4.698 -8.032 12.098 1.00 96.94 171 THR A C 1
ATOM 1296 O O . THR A 1 171 ? -3.742 -7.590 11.460 1.00 96.94 171 THR A O 1
ATOM 1299 N N . VAL A 1 172 ? -4.641 -8.265 13.407 1.00 97.12 172 VAL A N 1
ATOM 1300 C CA . VAL A 1 172 ? -3.451 -8.038 14.238 1.00 97.12 172 VAL A CA 1
ATOM 1301 C C . VAL A 1 172 ? -2.918 -9.343 14.821 1.00 97.12 172 VAL A C 1
ATOM 1303 O O . VAL A 1 172 ? -3.650 -10.329 14.906 1.00 97.12 172 VAL A O 1
ATOM 1306 N N . ASP A 1 173 ? -1.640 -9.348 15.198 1.00 95.94 173 ASP A N 1
ATOM 1307 C CA . ASP A 1 173 ? -1.024 -10.442 15.953 1.00 95.94 173 ASP A CA 1
ATOM 1308 C C . ASP A 1 173 ? -1.531 -10.502 17.412 1.00 95.94 173 ASP A C 1
ATOM 1310 O O . ASP A 1 173 ? -2.312 -9.657 17.858 1.00 95.94 173 ASP A O 1
ATOM 1314 N N . GLU A 1 174 ? -1.073 -11.495 18.184 1.00 93.31 174 GLU A N 1
ATOM 1315 C CA . GLU A 1 174 ? -1.449 -11.671 19.601 1.00 93.31 174 GLU A CA 1
ATOM 1316 C C . GLU A 1 174 ? -1.095 -10.465 20.490 1.00 93.31 174 GLU A C 1
ATOM 1318 O O . GLU A 1 174 ? -1.678 -10.287 21.556 1.00 93.31 174 GLU A O 1
ATOM 1323 N N . ALA A 1 175 ? -0.157 -9.621 20.055 1.00 93.00 175 ALA A N 1
ATOM 1324 C CA . ALA A 1 175 ? 0.247 -8.406 20.751 1.00 93.00 175 ALA A CA 1
ATOM 1325 C C . ALA A 1 175 ? -0.451 -7.145 20.205 1.00 93.00 175 ALA A C 1
ATOM 1327 O O . ALA A 1 175 ? -0.046 -6.023 20.527 1.00 93.00 175 ALA A O 1
ATOM 1328 N N . GLY A 1 176 ? -1.472 -7.304 19.358 1.00 96.25 176 GLY A N 1
ATOM 1329 C CA . GLY A 1 176 ? -2.248 -6.195 18.816 1.00 96.25 176 GLY A CA 1
ATOM 1330 C C . GLY A 1 176 ? -1.504 -5.365 17.770 1.00 96.25 176 GLY A C 1
ATOM 1331 O O . GLY A 1 176 ? -1.800 -4.176 17.624 1.00 96.25 176 GLY A O 1
ATOM 1332 N N . ARG A 1 177 ? -0.512 -5.941 17.074 1.00 98.19 177 ARG A N 1
ATOM 1333 C CA . ARG A 1 177 ? 0.280 -5.253 16.043 1.00 98.19 177 ARG A CA 1
ATOM 1334 C C . ARG A 1 177 ? -0.055 -5.708 14.629 1.00 98.19 177 ARG A C 1
ATOM 1336 O O . ARG A 1 177 ? -0.361 -6.874 14.396 1.00 98.19 177 ARG A O 1
ATOM 1343 N N . ALA A 1 178 ? 0.091 -4.794 13.674 1.00 97.62 178 ALA A N 1
ATOM 1344 C CA . ALA A 1 178 ? 0.089 -5.105 12.249 1.00 97.62 178 ALA A CA 1
ATOM 1345 C C . ALA A 1 178 ? 0.928 -4.090 11.461 1.00 97.62 178 ALA A C 1
ATOM 1347 O O . ALA A 1 178 ? 0.981 -2.911 11.812 1.00 97.62 178 ALA A O 1
ATOM 1348 N N . SER A 1 179 ? 1.549 -4.554 10.376 1.00 97.75 179 SER A N 1
ATOM 1349 C CA . SER A 1 179 ? 2.146 -3.712 9.336 1.00 97.75 179 SER A CA 1
ATOM 1350 C C . SER A 1 179 ? 1.601 -4.183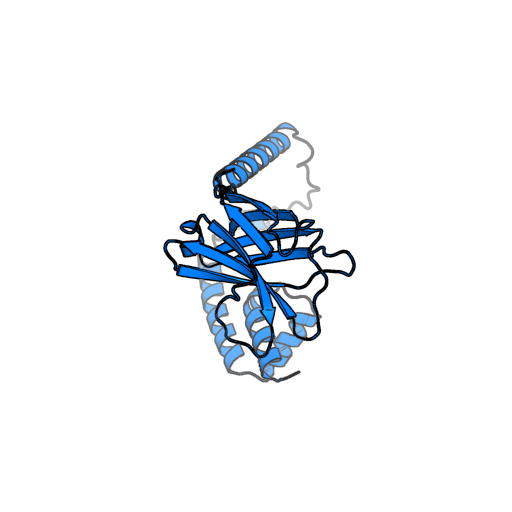 7.995 1.00 97.75 179 SER A C 1
ATOM 1352 O O . SER A 1 179 ? 1.826 -5.325 7.592 1.00 97.75 179 SER A O 1
ATOM 1354 N N . VAL A 1 180 ? 0.815 -3.333 7.342 1.00 97.06 180 VAL A N 1
ATOM 1355 C CA . VAL A 1 180 ? 0.060 -3.692 6.138 1.00 97.06 180 VAL A CA 1
ATOM 1356 C C . VAL A 1 180 ? 0.219 -2.624 5.067 1.00 97.06 180 VAL A C 1
ATOM 1358 O O . VAL A 1 180 ? 0.282 -1.425 5.347 1.00 97.06 180 VAL A O 1
ATOM 1361 N N . VAL A 1 181 ? 0.292 -3.077 3.818 1.00 96.81 181 VAL A N 1
ATOM 1362 C CA . VAL A 1 181 ? 0.303 -2.213 2.638 1.00 96.81 181 VAL A CA 1
ATOM 1363 C C . VAL A 1 181 ? -1.006 -2.420 1.896 1.00 96.81 181 VAL A C 1
ATOM 1365 O O . VAL A 1 181 ? -1.355 -3.539 1.530 1.00 96.81 181 VAL A O 1
ATOM 1368 N N . MET A 1 182 ? -1.714 -1.324 1.678 1.00 95.56 182 MET A N 1
ATOM 1369 C CA . MET A 1 182 ? -3.012 -1.269 1.030 1.00 95.56 182 MET A CA 1
ATOM 1370 C C . MET A 1 182 ? -2.964 -0.330 -0.177 1.00 95.56 182 MET A C 1
ATOM 1372 O O . MET A 1 182 ? -2.007 0.430 -0.363 1.00 95.56 182 MET A O 1
ATOM 1376 N N . ASN A 1 183 ? -4.018 -0.365 -0.989 1.00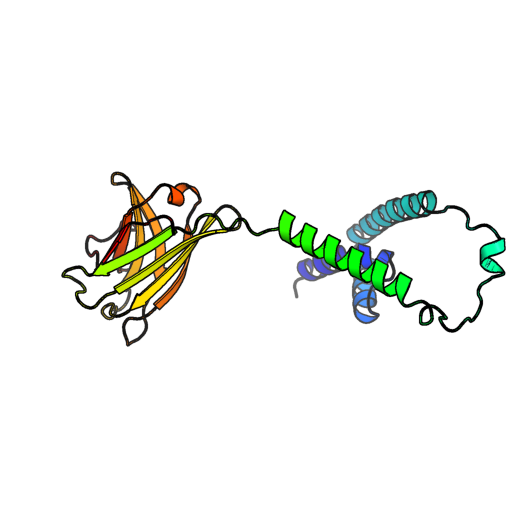 93.75 183 ASN A N 1
ATOM 1377 C CA . ASN A 1 183 ? -4.190 0.535 -2.122 1.00 93.75 183 ASN A CA 1
ATOM 1378 C C . ASN A 1 183 ? -5.483 1.330 -1.959 1.00 93.75 183 ASN A C 1
ATOM 1380 O O . ASN A 1 183 ? -6.512 0.775 -1.587 1.00 93.75 183 ASN A O 1
ATOM 1384 N N . ALA A 1 184 ? -5.432 2.615 -2.293 1.00 93.44 184 ALA A N 1
ATOM 1385 C CA . ALA A 1 184 ? -6.602 3.475 -2.379 1.00 93.44 184 ALA A CA 1
ATOM 1386 C C . ALA A 1 184 ? -6.637 4.176 -3.750 1.00 93.44 184 ALA A C 1
ATOM 1388 O O . ALA A 1 184 ? -5.583 4.448 -4.336 1.00 93.44 184 ALA A O 1
ATOM 1389 N N . PRO A 1 185 ? -7.827 4.474 -4.297 1.00 94.12 185 PRO A N 1
ATOM 1390 C CA . PRO A 1 185 ? -7.935 5.173 -5.574 1.00 94.12 185 PRO A CA 1
ATOM 1391 C C . PRO A 1 185 ? -7.349 6.586 -5.466 1.00 94.12 185 PRO A C 1
ATOM 1393 O O . PRO A 1 185 ? -7.423 7.203 -4.406 1.00 94.12 185 PRO A O 1
ATOM 1396 N N . LYS A 1 186 ? -6.842 7.155 -6.568 1.00 92.12 186 LYS A N 1
ATOM 1397 C CA . LYS A 1 186 ? -6.223 8.501 -6.585 1.00 92.12 186 LYS A CA 1
ATOM 1398 C C . LYS A 1 186 ? -7.092 9.607 -5.960 1.00 92.12 186 LYS A C 1
ATOM 1400 O O . LYS A 1 186 ? -6.578 10.528 -5.332 1.00 92.12 186 LYS A O 1
ATOM 1405 N N . VAL A 1 187 ? -8.421 9.490 -6.047 1.00 92.38 187 VAL A N 1
ATOM 1406 C CA . VAL A 1 187 ? -9.377 10.420 -5.409 1.00 92.38 187 VAL A CA 1
ATOM 1407 C C . VAL A 1 187 ? -9.251 10.480 -3.875 1.00 92.38 187 VAL A C 1
ATOM 1409 O O . VAL A 1 187 ? -9.616 11.492 -3.271 1.00 92.38 187 VAL A O 1
ATOM 1412 N N . ALA A 1 188 ? -8.694 9.443 -3.241 1.00 92.19 188 ALA A N 1
ATOM 1413 C CA . ALA A 1 188 ? -8.423 9.392 -1.808 1.00 92.19 188 ALA A CA 1
ATOM 1414 C C . ALA A 1 188 ? -7.427 10.463 -1.341 1.00 92.19 188 ALA A C 1
ATOM 1416 O O . ALA A 1 188 ? -7.504 10.882 -0.190 1.00 92.19 188 ALA A O 1
ATOM 1417 N N . TYR A 1 189 ? -6.569 10.985 -2.226 1.00 90.12 189 TYR A N 1
ATOM 1418 C CA . TYR A 1 189 ? -5.657 12.091 -1.909 1.00 90.12 189 TYR A CA 1
ATOM 1419 C C . TYR A 1 189 ? -6.399 13.325 -1.351 1.00 90.12 189 TYR A C 1
ATOM 1421 O O . TYR A 1 189 ? -5.907 14.043 -0.483 1.00 90.12 189 TYR A O 1
ATOM 1429 N N . GLY A 1 190 ? -7.647 13.540 -1.785 1.00 91.00 190 GLY A N 1
ATOM 1430 C CA . GLY A 1 190 ? -8.494 14.619 -1.279 1.00 91.00 190 GLY A CA 1
ATOM 1431 C C . GLY A 1 190 ? -9.096 14.379 0.113 1.00 91.00 190 GLY A C 1
ATOM 1432 O O . GLY A 1 190 ? -9.749 15.281 0.637 1.00 91.00 190 GLY A O 1
ATOM 1433 N N . TYR A 1 191 ? -8.934 13.195 0.711 1.00 94.94 191 TYR A N 1
ATOM 1434 C CA . TYR A 1 191 ? -9.553 12.808 1.980 1.00 94.94 191 TYR A CA 1
ATOM 1435 C C . TYR A 1 191 ? -8.537 12.915 3.118 1.00 94.94 191 TYR A C 1
ATOM 1437 O O . TYR A 1 191 ? -7.700 12.045 3.318 1.00 94.94 191 TYR A O 1
ATOM 1445 N N . ARG A 1 192 ? -8.617 13.995 3.901 1.00 93.69 192 ARG A N 1
ATOM 1446 C CA . ARG A 1 192 ? -7.600 14.301 4.921 1.00 93.69 192 ARG A CA 1
ATOM 1447 C C . ARG A 1 192 ? -7.841 13.636 6.279 1.00 93.69 192 ARG A C 1
ATOM 1449 O O . ARG A 1 192 ? -6.942 13.658 7.108 1.00 93.69 192 ARG A O 1
ATOM 1456 N N . ARG A 1 193 ? -9.025 13.085 6.572 1.00 96.00 193 ARG A N 1
ATOM 1457 C CA . ARG A 1 193 ? -9.288 12.396 7.854 1.00 96.00 193 ARG A CA 1
ATOM 1458 C C . ARG A 1 193 ? -9.162 10.888 7.688 1.00 96.00 193 ARG A C 1
ATOM 1460 O O . ARG A 1 193 ? -9.628 10.345 6.693 1.00 96.00 193 ARG A O 1
ATOM 1467 N N . VAL A 1 194 ? -8.608 10.235 8.701 1.00 96.81 194 VAL A N 1
ATOM 1468 C CA . VAL A 1 194 ? -8.409 8.785 8.763 1.00 96.81 194 VAL A CA 1
ATOM 1469 C C . VAL A 1 194 ? -9.168 8.226 9.960 1.00 96.81 194 VAL A C 1
ATOM 1471 O O . VAL A 1 194 ? -9.188 8.852 11.024 1.00 96.81 194 VAL A O 1
ATOM 1474 N N . GLY A 1 195 ? -9.777 7.055 9.806 1.00 96.31 195 GLY A N 1
ATOM 1475 C CA . GLY A 1 195 ? -10.336 6.283 10.912 1.00 96.31 195 GLY A CA 1
ATOM 1476 C C . GLY A 1 195 ? -10.061 4.794 10.747 1.00 96.31 195 GLY A C 1
ATOM 1477 O O . GLY A 1 195 ? -10.041 4.303 9.624 1.00 96.31 195 GLY A O 1
ATOM 1478 N N . VAL A 1 196 ? -9.877 4.093 11.862 1.00 97.56 196 VAL A N 1
ATOM 1479 C CA . VAL A 1 196 ? -9.889 2.625 11.903 1.00 97.56 196 VAL A CA 1
ATOM 1480 C C . VAL A 1 196 ? -11.070 2.189 12.747 1.00 97.56 196 VAL A C 1
ATOM 1482 O O . VAL A 1 196 ? -11.242 2.697 13.859 1.00 97.56 196 VAL A O 1
ATOM 1485 N N . THR A 1 197 ? -11.874 1.274 12.231 1.00 96.75 197 THR A N 1
ATOM 1486 C CA . THR A 1 197 ? -13.044 0.711 12.914 1.00 96.75 197 THR A CA 1
ATOM 1487 C C . THR A 1 197 ? -12.881 -0.788 13.093 1.00 96.75 197 THR A C 1
ATOM 1489 O O . THR A 1 197 ? -12.153 -1.428 12.334 1.00 96.75 197 THR A O 1
ATOM 1492 N N . ARG A 1 198 ? -13.523 -1.344 14.122 1.00 95.69 198 ARG A N 1
ATOM 1493 C CA . ARG A 1 198 ? -13.719 -2.789 14.239 1.00 95.69 198 ARG A CA 1
ATOM 1494 C C . ARG A 1 198 ? -14.989 -3.179 13.490 1.00 95.69 198 ARG A C 1
ATOM 1496 O O . ARG A 1 198 ? -16.045 -2.607 13.743 1.00 95.69 198 ARG A O 1
ATOM 1503 N N . GLU A 1 199 ? -14.860 -4.153 12.605 1.00 94.56 199 GLU A N 1
ATOM 1504 C CA . GLU A 1 199 ? -15.908 -4.665 11.727 1.00 94.56 199 GLU A CA 1
ATOM 1505 C C . GLU A 1 199 ? -16.137 -6.162 11.969 1.00 94.56 199 GLU A C 1
ATOM 1507 O O . GLU A 1 199 ? -15.288 -6.853 12.543 1.00 94.56 199 GLU A O 1
ATOM 1512 N N . HIS A 1 200 ? -17.283 -6.676 11.518 1.00 90.50 200 HIS A N 1
ATOM 1513 C CA . HIS A 1 200 ? -17.676 -8.076 11.685 1.00 90.50 200 HIS A CA 1
ATOM 1514 C C . HIS A 1 200 ? -18.219 -8.671 10.383 1.00 90.50 200 HIS A C 1
ATOM 1516 O O . HIS A 1 200 ? -18.879 -7.986 9.604 1.00 90.50 200 HIS A O 1
ATOM 1522 N N . SER A 1 201 ? -17.983 -9.966 10.166 1.00 81.00 201 SER A N 1
ATOM 1523 C CA . SER A 1 201 ? -18.483 -10.716 9.012 1.00 81.00 201 SER A CA 1
ATOM 1524 C C . SER A 1 201 ? -19.261 -11.975 9.434 1.00 81.00 201 SER A C 1
ATOM 1526 O O . SER A 1 201 ? -18.746 -12.752 10.244 1.00 81.00 201 SER A O 1
ATOM 1528 N N . PRO A 1 202 ? -20.457 -12.239 8.860 1.00 69.19 202 PRO A N 1
ATOM 1529 C CA . PRO A 1 202 ? -21.157 -11.414 7.870 1.00 69.19 202 PRO A CA 1
ATOM 1530 C C . PRO A 1 202 ? -21.764 -10.156 8.513 1.00 69.19 202 PRO A C 1
ATOM 1532 O O . PRO A 1 202 ? -22.330 -10.225 9.602 1.00 69.19 202 PRO A O 1
ATOM 1535 N N . GLY A 1 203 ? -21.666 -9.015 7.832 1.00 64.50 203 GLY A N 1
ATOM 1536 C CA . GLY A 1 203 ? -22.104 -7.716 8.348 1.00 64.50 203 GLY A CA 1
ATOM 1537 C C . GLY A 1 203 ? -22.457 -6.726 7.239 1.00 64.50 203 GLY A C 1
ATOM 1538 O O . GLY A 1 203 ? -22.319 -7.033 6.053 1.00 64.50 203 GLY A O 1
ATOM 1539 N N . ASP A 1 204 ? -22.954 -5.553 7.637 1.00 72.19 204 ASP A N 1
ATOM 1540 C CA . ASP A 1 204 ? -23.160 -4.409 6.742 1.00 72.19 204 ASP A CA 1
ATOM 1541 C C . ASP A 1 204 ? -21.803 -3.996 6.132 1.00 72.19 204 ASP A C 1
ATOM 1543 O O . ASP A 1 204 ? -20.840 -3.860 6.882 1.00 72.19 204 ASP A O 1
ATOM 1547 N N . PRO A 1 205 ? -21.681 -3.810 4.802 1.00 67.94 205 PRO A N 1
ATOM 1548 C CA . PRO A 1 205 ? -20.455 -3.288 4.189 1.00 67.94 205 PRO A CA 1
ATOM 1549 C C . PRO A 1 205 ? -20.154 -1.822 4.561 1.00 67.94 205 PRO A C 1
ATOM 1551 O O . PRO A 1 205 ? -19.119 -1.285 4.160 1.00 67.94 205 PRO A O 1
ATOM 1554 N N . GLY A 1 206 ? -21.066 -1.138 5.258 1.00 69.44 206 GLY A N 1
ATOM 1555 C CA . GLY A 1 206 ? -20.825 0.171 5.851 1.00 69.44 206 GLY A CA 1
ATOM 1556 C C . GLY A 1 206 ? -19.932 0.114 7.100 1.00 69.44 206 GLY A C 1
ATOM 1557 O O . GLY A 1 206 ? -19.890 -0.894 7.792 1.00 69.44 206 GLY A O 1
ATOM 1558 N N . PRO A 1 207 ? -19.242 1.218 7.437 1.00 73.44 207 PRO A N 1
ATOM 1559 C CA . PRO A 1 207 ? -18.376 1.259 8.605 1.00 73.44 207 PRO A CA 1
ATOM 1560 C C . PRO A 1 207 ? -19.171 1.182 9.901 1.00 73.44 207 PRO A C 1
ATOM 1562 O O . PRO A 1 207 ? -20.061 2.007 10.149 1.00 73.44 207 PRO A O 1
ATOM 1565 N N . SER A 1 208 ? -18.734 0.298 10.783 1.00 84.81 208 SER A N 1
ATOM 1566 C CA . SER A 1 208 ? -19.165 0.235 12.167 1.00 84.81 208 SER A CA 1
ATOM 1567 C C . SER A 1 208 ? -18.958 1.574 12.901 1.00 84.81 208 SER A C 1
ATOM 1569 O O . SER A 1 208 ? -18.021 2.339 12.618 1.00 84.81 208 SER A O 1
ATOM 1571 N N . PRO A 1 209 ? -19.812 1.897 13.893 1.00 85.38 209 PRO A N 1
ATOM 1572 C CA . PRO A 1 209 ? -19.579 3.023 14.793 1.00 85.38 209 PRO A CA 1
ATOM 1573 C C . PRO A 1 209 ? -18.368 2.806 15.721 1.00 85.38 209 PRO A C 1
ATOM 1575 O O . PRO A 1 209 ? -17.909 3.769 16.342 1.00 85.38 209 PRO A O 1
ATOM 1578 N N . GLU A 1 210 ? -17.829 1.584 15.808 1.00 91.31 210 GLU A N 1
ATOM 1579 C CA . GLU A 1 210 ? -16.718 1.194 16.685 1.00 91.31 210 GLU A CA 1
ATOM 1580 C C . GLU A 1 210 ? -15.354 1.669 16.172 1.00 91.31 210 GLU A C 1
ATOM 1582 O O . GLU A 1 210 ? -14.449 0.894 15.855 1.00 91.31 210 GLU A O 1
ATOM 1587 N N . ARG A 1 211 ? -15.182 2.987 16.086 1.00 95.81 211 ARG A N 1
ATOM 1588 C CA . ARG A 1 211 ? -13.903 3.596 15.724 1.00 95.81 211 ARG A CA 1
ATOM 1589 C C . ARG A 1 211 ? -12.908 3.457 16.871 1.00 95.81 211 ARG A C 1
ATOM 1591 O O . ARG A 1 211 ? -13.123 4.038 17.928 1.00 95.81 211 ARG A O 1
ATOM 1598 N N . VAL A 1 212 ? -11.798 2.771 16.616 1.00 97.75 212 VAL A N 1
ATOM 1599 C CA . VAL A 1 212 ? -10.721 2.513 17.584 1.00 97.75 212 VAL A CA 1
ATOM 1600 C C . VAL A 1 212 ? -9.560 3.497 17.461 1.00 97.75 212 VAL A C 1
ATOM 1602 O O . VAL A 1 212 ? -9.000 3.893 18.481 1.00 97.75 212 VAL A O 1
ATOM 1605 N N . LEU A 1 213 ? -9.256 3.959 16.242 1.00 98.06 213 LEU A N 1
ATOM 1606 C CA . LEU A 1 213 ? -8.218 4.954 15.958 1.00 98.06 213 LEU A CA 1
ATOM 1607 C C . LEU A 1 213 ? -8.749 6.058 15.044 1.00 98.06 213 LEU A C 1
ATOM 1609 O O . LEU A 1 213 ? -9.638 5.833 14.216 1.00 98.06 213 LEU A O 1
ATOM 1613 N N . HIS A 1 214 ? -8.170 7.251 15.152 1.00 97.62 214 HIS A N 1
ATOM 1614 C CA . HIS A 1 214 ? -8.424 8.345 14.219 1.00 97.62 214 HIS A CA 1
ATOM 1615 C C . HIS A 1 214 ? -7.197 9.231 14.016 1.00 97.62 214 HIS A C 1
ATOM 1617 O O . HIS A 1 214 ? -6.352 9.358 14.895 1.00 97.62 214 HIS A O 1
ATOM 1623 N N . GLY A 1 215 ? -7.123 9.904 12.873 1.00 97.06 215 GLY A N 1
ATOM 1624 C CA . GLY A 1 215 ? -6.031 10.826 12.580 1.00 97.06 215 GLY A CA 1
ATOM 1625 C C . GLY A 1 215 ? -6.350 11.781 11.440 1.00 97.06 215 GLY A C 1
ATOM 1626 O O . GLY A 1 215 ? -7.443 11.764 10.861 1.00 97.06 215 GLY A O 1
ATOM 1627 N N . ARG A 1 216 ? -5.381 12.637 11.124 1.00 96.75 216 ARG A N 1
ATOM 1628 C CA . ARG A 1 216 ? -5.446 13.552 9.985 1.00 96.75 216 ARG A CA 1
ATOM 1629 C C . ARG A 1 216 ? -4.150 13.455 9.193 1.00 96.75 216 ARG A C 1
ATOM 1631 O O . ARG A 1 216 ? -3.081 13.600 9.770 1.00 96.75 216 ARG A O 1
ATOM 1638 N N . LEU A 1 217 ? -4.288 13.249 7.889 1.00 94.31 217 LEU A N 1
ATOM 1639 C CA . LEU A 1 217 ? -3.196 13.281 6.933 1.00 94.31 217 LEU A CA 1
ATOM 1640 C C . LEU A 1 217 ? -2.665 14.703 6.757 1.00 94.31 217 LEU A C 1
ATOM 1642 O O . LEU A 1 217 ? -3.440 15.643 6.544 1.00 94.31 217 LEU A O 1
ATOM 1646 N N . GLN A 1 218 ? -1.348 14.825 6.805 1.00 91.88 218 GLN A N 1
ATOM 1647 C CA . GLN A 1 218 ? -0.575 16.045 6.612 1.00 91.88 218 GLN A CA 1
ATOM 1648 C C . GLN A 1 218 ? 0.492 15.771 5.553 1.00 91.88 218 GLN A C 1
ATOM 1650 O O . GLN A 1 218 ? 0.927 14.632 5.417 1.00 91.88 218 GLN A O 1
ATOM 1655 N N . GLU A 1 219 ? 0.868 16.779 4.774 1.00 84.69 219 GLU A N 1
ATOM 1656 C CA . GLU A 1 219 ? 2.052 16.671 3.914 1.00 84.69 219 GLU A CA 1
ATOM 1657 C C . GLU A 1 219 ? 3.302 16.571 4.798 1.00 84.69 219 GLU A C 1
ATOM 1659 O O . GLU A 1 219 ? 3.394 17.270 5.811 1.00 84.69 219 GLU A O 1
ATOM 1664 N N . SER A 1 220 ? 4.200 15.642 4.457 1.00 69.25 220 SER A N 1
ATOM 1665 C CA . SER A 1 220 ? 5.463 15.408 5.169 1.00 69.25 220 SER A CA 1
ATOM 1666 C C . SER A 1 220 ? 6.541 16.416 4.812 1.00 69.25 220 SER A C 1
ATOM 1668 O O . SER A 1 220 ? 6.689 16.652 3.591 1.00 69.25 220 SER A O 1
#

Foldseek 3Di:
DDPVVLVVLLLVCLLCLLVVNDDPVNNVSNVVVCVPDPVSVVVSVVSNVVVVVVVVVVPPPDPPVVVVDPPPDDDPVVPDVVVVVVVVVVVVVVVVVCCVVPVPPQQQKWKKWKAFDPLQNQKTKIWIWGDDPQWIKIKIKMFRADADDVQKWKWKWFDDPNDIDTQDTDHADPRRIDIDITIGHPVSVPGFKMWMAMDGPPDDPDGDPRTGIIITIDGD